Protein 4H14 (pdb70)

InterPro domains:
  IPR002552 Spike glycoprotein S2, coronavirus [PF01601] (791-892)
  IPR018548 Spike (S) protein S1 subunit, receptor-binding domain, betacoronavirus [PF09408] (335-427)
  IPR018548 Spike (S) protein S1 subunit, receptor-binding domain, betacoronavirus [PS51921] (321-609)
  IPR032500 Spike glycoprotein S1, N-terminal domain, betacoronavirus-like [PF16451] (35-319)
  IPR032500 Spike glycoprotein S1, N-terminal domain, betacoronavirus-like [PS51922] (7-290)
  IPR036326 Spike S1 subunit, receptor binding domain superfamily, betacoronavirus [SSF143587] (320-484)
  IPR043002 Spike glycoprotein, N-terminal domain superfamily [G3DSA:2.60.120.960] (7-294)
  IPR043607 Coronavirus spike glycoprotein S1, C-terminal [PF19209] (622-677)
  IPR044339 Spike (S) protein S1 subunit, N-terminal domain, murine hepatitis virus-like [cd21625] (8-290)
  IPR044372 Spike (S) protein S1 subunit, receptor-binding domain, HCoV-OC43-like [cd21485] (303-614)

Structure (mmCIF, N/CA/C/O backbone):
data_4H14
#
_entry.id   4H14
#
_cell.length_a   86.563
_cell.length_b   86.563
_cell.length_c   78.068
_cell.angle_alpha   90.00
_cell.angle_beta   90.00
_cell.angle_gamma   120.00
#
_symmetry.space_group_name_H-M   'P 31 2 1'
#
loop_
_entity.id
_entity.type
_entity.pdbx_description
1 polymer 'Spike glycoprotein'
2 branched 2-acetamido-2-deoxy-beta-D-glucopyranose-(1-4)-2-acetamido-2-deoxy-beta-D-glucopyranose
3 non-polymer 2-acetamido-2-deoxy-beta-D-glucopyranose
4 non-polymer 'SULFATE ION'
5 water water
#
loop_
_atom_site.group_PDB
_atom_site.id
_atom_site.type_symbol
_atom_site.label_atom_id
_atom_site.label_alt_id
_atom_site.label_comp_id
_atom_site.label_asym_id
_atom_site.label_entity_id
_atom_site.label_seq_id
_atom_site.pdbx_PDB_ins_code
_atom_site.Cartn_x
_atom_site.Cartn_y
_atom_site.Cartn_z
_atom_site.occupancy
_atom_site.B_iso_or_equiv
_atom_site.auth_seq_id
_atom_site.auth_comp_id
_atom_site.auth_asym_id
_atom_site.auth_atom_id
_atom_site.pdbx_PDB_model_num
ATOM 1 N N . VAL A 1 1 ? 30.368 -11.241 18.016 1.00 11.64 15 VAL A N 1
ATOM 2 C CA . VAL A 1 1 ? 30.260 -10.509 16.717 1.00 11.86 15 VAL A CA 1
ATOM 3 C C . VAL A 1 1 ? 31.225 -11.080 15.676 1.00 11.85 15 VAL A C 1
ATOM 4 O O . VAL A 1 1 ? 32.231 -11.706 16.022 1.00 11.89 15 VAL A O 1
ATOM 8 N N . ILE A 1 2 ? 30.906 -10.863 14.403 1.00 11.93 16 ILE A N 1
ATOM 9 C CA . ILE A 1 2 ? 31.760 -11.302 13.303 1.00 12.18 16 ILE A CA 1
ATOM 10 C C . ILE A 1 2 ? 32.611 -10.117 12.838 1.00 12.55 16 ILE A C 1
ATOM 11 O O . ILE A 1 2 ? 33.807 -10.058 13.133 1.00 12.67 16 ILE A O 1
ATOM 16 N N . GLY A 1 3 ? 31.988 -9.176 12.129 1.00 13.00 17 GLY A N 1
ATOM 17 C CA . GLY A 1 3 ? 32.614 -7.890 11.828 1.00 13.59 17 GLY A CA 1
ATOM 18 C C . GLY A 1 3 ? 32.428 -6.939 12.998 1.00 14.13 17 GLY A C 1
ATOM 19 O O . GLY A 1 3 ? 31.891 -7.329 14.038 1.00 14.14 17 GLY A O 1
ATOM 20 N N . ASP A 1 4 ? 32.866 -5.692 12.837 1.00 14.65 18 ASP A N 1
ATOM 21 C CA . ASP A 1 4 ? 32.759 -4.711 13.923 1.00 15.31 18 ASP A CA 1
ATOM 22 C C . ASP A 1 4 ? 31.874 -3.504 13.590 1.00 15.53 18 ASP A C 1
ATOM 23 O O . ASP A 1 4 ? 31.863 -2.514 14.328 1.00 15.75 18 ASP A O 1
ATOM 28 N N . LEU A 1 5 ? 31.137 -3.591 12.485 1.00 15.72 19 LEU A N 1
ATOM 29 C CA . LEU A 1 5 ? 30.161 -2.564 12.136 1.00 15.95 19 LEU A CA 1
ATOM 30 C C . LEU A 1 5 ? 28.752 -3.032 12.483 1.00 16.09 19 LEU A C 1
ATOM 31 O O . LEU A 1 5 ? 28.305 -4.083 12.018 1.00 15.94 19 LEU A O 1
ATOM 36 N N . LYS A 1 6 ? 28.064 -2.246 13.308 1.00 16.31 20 LYS A N 1
ATOM 37 C CA . LYS A 1 6 ? 26.678 -2.528 13.664 1.00 16.59 20 LYS A CA 1
ATOM 38 C C . LYS A 1 6 ? 25.759 -2.105 12.521 1.00 16.59 20 LYS A C 1
ATOM 39 O O . LYS A 1 6 ? 25.537 -0.911 12.292 1.00 16.63 20 LYS A O 1
ATOM 45 N N . CYS A 1 7 ? 25.244 -3.099 11.803 1.00 16.57 21 CYS A N 1
ATOM 46 C CA . CYS A 1 7 ? 24.384 -2.868 10.647 1.00 16.58 21 CYS A CA 1
ATOM 47 C C . CYS A 1 7 ? 22.903 -2.840 11.016 1.00 16.92 21 CYS A C 1
ATOM 48 O O . CYS A 1 7 ? 22.090 -2.263 10.291 1.00 16.93 21 CYS A O 1
ATOM 51 N N . THR A 1 8 ? 22.558 -3.467 12.140 1.00 17.26 22 THR A N 1
ATOM 52 C CA . THR A 1 8 ? 21.166 -3.546 12.590 1.00 17.67 22 THR A CA 1
ATOM 53 C C . THR A 1 8 ? 21.015 -3.443 14.112 1.00 17.88 22 THR A C 1
ATOM 54 O O . THR A 1 8 ? 21.886 -3.885 14.867 1.00 17.94 22 THR A O 1
ATOM 58 N N . THR A 1 9 ? 19.905 -2.847 14.542 1.00 18.08 23 THR A N 1
ATOM 59 C CA . THR A 1 9 ? 19.555 -2.751 15.961 1.00 18.30 23 THR A CA 1
ATOM 60 C C . THR A 1 9 ? 18.204 -3.419 16.232 1.00 18.23 23 THR A C 1
ATOM 61 O O . THR A 1 9 ? 17.750 -3.485 17.378 1.00 18.35 23 THR A O 1
ATOM 65 N N . VAL A 1 10 ? 17.576 -3.915 15.168 1.00 18.11 24 VAL A N 1
ATOM 66 C CA . VAL A 1 10 ? 16.232 -4.487 15.237 1.00 17.95 24 VAL A CA 1
ATOM 67 C C . VAL A 1 10 ? 16.270 -5.940 15.707 1.00 17.69 24 VAL A C 1
ATOM 68 O O . VAL A 1 10 ? 16.997 -6.762 15.146 1.00 17.66 24 VAL A O 1
ATOM 72 N N . SER A 1 11 ? 15.486 -6.230 16.747 1.00 17.35 25 SER A N 1
ATOM 73 C CA . SER A 1 11 ? 15.261 -7.591 17.261 1.00 17.07 25 SER A CA 1
ATOM 74 C C . SER A 1 11 ? 16.534 -8.409 17.516 1.00 16.80 25 SER A C 1
ATOM 75 O O . SER A 1 11 ? 16.669 -9.540 17.039 1.00 16.68 25 SER A O 1
ATOM 78 N N . ILE A 1 12 ? 17.454 -7.825 18.278 1.00 16.46 26 ILE A N 1
ATOM 79 C CA . ILE A 1 12 ? 18.680 -8.503 18.691 1.00 16.22 26 ILE A CA 1
ATOM 80 C C . ILE A 1 12 ? 18.643 -8.742 20.202 1.00 16.13 26 ILE A C 1
ATOM 81 O O . ILE A 1 12 ? 18.435 -7.806 20.978 1.00 16.26 26 ILE A O 1
ATOM 86 N N . ASN A 1 13 ? 18.828 -9.996 20.610 1.00 15.96 27 ASN A N 1
ATOM 87 C CA . ASN A 1 13 ? 18.860 -10.352 22.031 1.00 15.78 27 ASN A CA 1
ATOM 88 C C . ASN A 1 13 ? 20.133 -11.109 22.434 1.00 15.83 27 ASN A C 1
ATOM 89 O O . ASN A 1 13 ? 21.079 -11.205 21.649 1.00 15.67 27 ASN A O 1
ATOM 94 N N . ASP A 1 14 ? 20.151 -11.635 23.658 1.00 15.83 28 ASP A N 1
ATOM 95 C CA . ASP A 1 14 ? 21.299 -12.386 24.169 1.00 16.01 28 ASP A CA 1
ATOM 96 C C . ASP A 1 14 ? 20.873 -13.779 24.647 1.00 15.88 28 ASP A C 1
ATOM 97 O O . ASP A 1 14 ? 21.342 -14.275 25.676 1.00 15.80 28 ASP A O 1
ATOM 102 N N . VAL A 1 15 ? 19.988 -14.406 23.876 1.00 15.82 29 VAL A N 1
ATOM 103 C CA . VAL A 1 15 ? 19.395 -15.693 24.238 1.00 15.80 29 VAL A CA 1
ATOM 104 C C . VAL A 1 15 ? 20.282 -16.870 23.815 1.00 15.90 29 VAL A C 1
ATOM 105 O O . VAL A 1 15 ? 20.749 -16.928 22.677 1.00 15.76 29 VAL A O 1
ATOM 109 N N . ASP A 1 16 ? 20.510 -17.797 24.744 1.00 16.08 30 ASP A N 1
ATOM 110 C CA . ASP A 1 16 ? 21.269 -19.017 24.474 1.00 16.40 30 ASP A CA 1
ATOM 111 C C . ASP A 1 16 ? 20.321 -20.126 24.021 1.00 16.40 30 ASP A C 1
ATOM 112 O O . ASP A 1 16 ? 19.437 -20.539 24.772 1.00 16.44 30 ASP A O 1
ATOM 117 N N . THR A 1 17 ? 20.514 -20.603 22.793 1.00 16.40 31 THR A N 1
ATOM 118 C CA . THR A 1 17 ? 19.629 -21.612 22.201 1.00 16.45 31 THR A CA 1
ATOM 119 C C . THR A 1 17 ? 20.297 -22.984 22.064 1.00 16.49 31 THR A C 1
ATOM 120 O O . THR A 1 17 ? 19.690 -23.933 21.556 1.00 16.59 31 THR A O 1
ATOM 124 N N . GLY A 1 18 ? 21.543 -23.080 22.523 1.00 16.50 32 GLY A N 1
ATOM 125 C CA . GLY A 1 18 ? 22.304 -24.324 22.460 1.00 16.50 32 GLY A CA 1
ATOM 126 C C . GLY A 1 18 ? 23.476 -24.263 21.499 1.00 16.48 32 GLY A C 1
ATOM 127 O O . GLY A 1 18 ? 23.536 -23.386 20.634 1.00 16.64 32 GLY A O 1
ATOM 128 N N . ALA A 1 19 ? 24.405 -25.202 21.663 1.00 16.44 33 ALA A N 1
ATOM 129 C CA . ALA A 1 19 ? 25.593 -25.310 20.817 1.00 16.35 33 ALA A CA 1
ATOM 130 C C . ALA A 1 19 ? 25.299 -26.146 19.564 1.00 16.23 33 ALA A C 1
ATOM 131 O O . ALA A 1 19 ? 24.304 -26.876 19.535 1.00 16.22 33 ALA A O 1
ATOM 133 N N . PRO A 1 20 ? 26.154 -26.035 18.521 1.00 16.13 34 PRO A N 1
ATOM 134 C CA . PRO A 1 20 ? 25.992 -26.853 17.316 1.00 16.17 34 PRO A CA 1
ATOM 135 C C . PRO A 1 20 ? 25.923 -28.345 17.632 1.00 16.18 34 PRO A C 1
ATOM 136 O O . PRO A 1 20 ? 26.753 -28.858 18.387 1.00 16.27 34 PRO A O 1
ATOM 140 N N . SER A 1 21 ? 24.929 -29.023 17.062 1.00 16.17 35 SER A N 1
ATOM 141 C CA . SER A 1 21 ? 24.743 -30.454 17.280 1.00 16.24 35 SER A CA 1
ATOM 142 C C . SER A 1 21 ? 25.797 -31.279 16.544 1.00 16.15 35 SER A C 1
ATOM 143 O O . SER A 1 21 ? 26.320 -30.861 15.508 1.00 16.02 35 SER A O 1
ATOM 146 N N . ILE A 1 22 ? 26.104 -32.445 17.101 1.00 16.13 36 ILE A N 1
ATOM 147 C CA . ILE A 1 22 ? 27.067 -33.367 16.514 1.00 16.17 36 ILE A CA 1
ATOM 148 C C . ILE A 1 22 ? 26.310 -34.473 15.788 1.00 16.22 36 ILE A C 1
ATOM 149 O O . ILE A 1 22 ? 25.348 -35.026 16.325 1.00 16.21 36 ILE A O 1
ATOM 154 N N . SER A 1 23 ? 26.738 -34.786 14.566 1.00 16.25 37 SER A N 1
ATOM 155 C CA . SER A 1 23 ? 26.130 -35.871 13.801 1.00 16.40 37 SER A CA 1
ATOM 156 C C . SER A 1 23 ? 26.376 -37.213 14.477 1.00 16.44 37 SER A C 1
ATOM 157 O O . SER A 1 23 ? 27.456 -37.459 15.020 1.00 16.45 37 SER A O 1
ATOM 160 N N . THR A 1 24 ? 25.362 -38.071 14.446 1.00 16.49 38 THR A N 1
ATOM 161 C CA . THR A 1 24 ? 25.477 -39.424 14.983 1.00 16.58 38 THR A CA 1
ATOM 162 C C . THR A 1 24 ? 26.318 -40.326 14.071 1.00 16.32 38 THR A C 1
ATOM 163 O O . THR A 1 24 ? 26.776 -41.393 14.491 1.00 16.33 38 THR A O 1
ATOM 167 N N . ASP A 1 25 ? 26.519 -39.883 12.830 1.00 16.08 39 ASP A N 1
ATOM 168 C CA . ASP A 1 25 ? 27.409 -40.558 11.887 1.00 15.80 39 ASP A CA 1
ATOM 169 C C . ASP A 1 25 ? 28.768 -39.872 11.813 1.00 15.35 39 ASP A C 1
ATOM 170 O O . ASP A 1 25 ? 28.857 -38.642 11.747 1.00 15.39 39 ASP A O 1
ATOM 175 N N . THR A 1 26 ? 29.821 -40.683 11.822 1.00 14.60 40 THR A N 1
ATOM 176 C CA . THR A 1 26 ? 31.194 -40.192 11.746 1.00 13.97 40 THR A CA 1
ATOM 177 C C . THR A 1 26 ? 31.636 -40.010 10.296 1.00 13.48 40 THR A C 1
ATOM 178 O O . THR A 1 26 ? 30.909 -40.375 9.369 1.00 13.52 40 THR A O 1
ATOM 182 N N . VAL A 1 27 ? 32.827 -39.443 10.110 1.00 12.83 41 VAL A N 1
ATOM 183 C CA . VAL A 1 27 ? 33.415 -39.280 8.780 1.00 12.33 41 VAL A CA 1
ATOM 184 C C . VAL A 1 27 ? 33.721 -40.654 8.181 1.00 12.04 41 VAL A C 1
ATOM 185 O O . VAL A 1 27 ? 34.452 -41.454 8.772 1.00 12.06 41 VAL A O 1
ATOM 189 N N . ASP A 1 28 ? 33.132 -40.913 7.016 1.00 11.59 42 ASP A N 1
ATOM 190 C CA . ASP A 1 28 ? 33.293 -42.170 6.297 1.00 11.39 42 ASP A CA 1
ATOM 191 C C . ASP A 1 28 ? 33.741 -41.838 4.879 1.00 11.03 42 ASP A C 1
ATOM 192 O O . ASP A 1 28 ? 32.979 -41.262 4.098 1.00 11.26 42 ASP A O 1
ATOM 197 N N . VAL A 1 29 ? 34.979 -42.204 4.555 1.00 10.64 43 VAL A N 1
ATOM 198 C CA . VAL A 1 29 ? 35.592 -41.820 3.280 1.00 10.24 43 VAL A CA 1
ATOM 199 C C . VAL A 1 29 ? 35.647 -42.956 2.255 1.00 10.06 43 VAL A C 1
ATOM 200 O O . VAL A 1 29 ? 36.156 -42.770 1.147 1.00 9.92 43 VAL A O 1
ATOM 204 N N . THR A 1 30 ? 35.100 -44.114 2.621 1.00 9.87 44 THR A N 1
ATOM 205 C CA . THR A 1 30 ? 35.248 -45.343 1.831 1.00 9.77 44 THR A CA 1
ATOM 206 C C . THR A 1 30 ? 34.883 -45.193 0.347 1.00 9.60 44 THR A C 1
ATOM 207 O O . THR A 1 30 ? 35.615 -45.675 -0.518 1.00 9.68 44 THR A O 1
ATOM 211 N N . ASN A 1 31 ? 33.771 -44.520 0.056 1.00 9.42 45 ASN A N 1
ATOM 212 C CA . ASN A 1 31 ? 33.317 -44.356 -1.330 1.00 9.31 45 ASN A CA 1
ATOM 213 C C . ASN A 1 31 ? 33.912 -43.151 -2.066 1.00 9.35 45 ASN A C 1
ATOM 214 O O . ASN A 1 31 ? 33.522 -42.855 -3.197 1.00 9.64 45 ASN A O 1
ATOM 219 N N . GLY A 1 32 ? 34.849 -42.461 -1.419 1.00 9.43 46 GLY A N 1
ATOM 220 C CA . GLY A 1 32 ? 35.475 -41.278 -2.004 1.00 9.54 46 GLY A CA 1
ATOM 221 C C . GLY A 1 32 ? 35.040 -39.976 -1.357 1.00 9.66 46 GLY A C 1
ATOM 222 O O . GLY A 1 32 ? 35.648 -38.932 -1.594 1.00 9.45 46 GLY A O 1
ATOM 223 N N . LEU A 1 33 ? 33.982 -40.036 -0.547 1.00 9.76 47 LEU A N 1
ATOM 224 C CA . LEU A 1 33 ? 33.501 -38.875 0.204 1.00 9.90 47 LEU A CA 1
ATOM 225 C C . LEU A 1 33 ? 34.626 -38.290 1.052 1.00 9.90 47 LEU A C 1
ATOM 226 O O . LEU A 1 33 ? 35.320 -39.020 1.758 1.00 9.91 47 LEU A O 1
ATOM 231 N N . GLY A 1 34 ? 34.807 -36.975 0.964 1.00 9.95 48 GLY A N 1
ATOM 232 C CA . GLY A 1 34 ? 35.871 -36.292 1.694 1.00 9.79 48 GLY A CA 1
ATOM 233 C C . GLY A 1 34 ? 37.150 -36.111 0.898 1.00 9.79 48 GLY A C 1
ATOM 234 O O . GLY A 1 34 ? 38.111 -35.517 1.387 1.00 9.66 48 GLY A O 1
ATOM 235 N N . THR A 1 35 ? 37.167 -36.624 -0.330 1.00 9.95 49 THR A N 1
ATOM 236 C CA . THR A 1 35 ? 38.329 -36.470 -1.206 1.00 10.20 49 THR A CA 1
ATOM 237 C C . THR A 1 35 ? 38.007 -35.583 -2.407 1.00 10.52 49 THR A C 1
ATOM 238 O O . THR A 1 35 ? 36.840 -35.281 -2.680 1.00 10.37 49 THR A O 1
ATOM 242 N N . TYR A 1 36 ? 39.054 -35.165 -3.111 1.00 10.98 50 TYR A N 1
ATOM 243 C CA . TYR A 1 36 ? 38.918 -34.320 -4.290 1.00 11.66 50 TYR A CA 1
ATOM 244 C C . TYR A 1 36 ? 39.831 -34.795 -5.413 1.00 12.20 50 TYR A C 1
ATOM 245 O O . TYR A 1 36 ? 40.831 -35.475 -5.166 1.00 12.24 50 TYR A O 1
ATOM 254 N N . TYR A 1 37 ? 39.477 -34.438 -6.645 1.00 12.91 51 TYR A N 1
ATOM 255 C CA . TYR A 1 37 ? 40.310 -34.757 -7.798 1.00 13.74 51 TYR A CA 1
ATOM 256 C C . TYR A 1 37 ? 41.582 -33.926 -7.790 1.00 14.40 51 TYR A C 1
ATOM 257 O O . TYR A 1 37 ? 41.572 -32.754 -7.400 1.00 14.38 51 TYR A O 1
ATOM 266 N N . VAL A 1 38 ? 42.679 -34.557 -8.197 1.00 15.22 52 VAL A N 1
ATOM 267 C CA . VAL A 1 38 ? 43.988 -33.917 -8.209 1.00 16.14 52 VAL A CA 1
ATOM 268 C C . VAL A 1 38 ? 44.056 -32.926 -9.366 1.00 16.72 52 VAL A C 1
ATOM 269 O O . VAL A 1 38 ? 43.683 -33.245 -10.498 1.00 16.85 52 VAL A O 1
ATOM 273 N N . LEU A 1 39 ? 44.521 -31.719 -9.057 1.00 17.47 53 LEU A N 1
ATOM 274 C CA . LEU A 1 39 ? 44.620 -30.633 -10.022 1.00 18.20 53 LEU A CA 1
ATOM 275 C C . LEU A 1 39 ? 45.575 -30.972 -11.166 1.00 18.53 53 LEU A C 1
ATOM 276 O O . LEU A 1 39 ? 46.723 -31.359 -10.931 1.00 18.68 53 LEU A O 1
ATOM 281 N N . ASP A 1 40 ? 45.078 -30.835 -12.397 1.00 19.03 54 ASP A N 1
ATOM 282 C CA . ASP A 1 40 ? 45.836 -31.117 -13.629 1.00 19.49 54 ASP A CA 1
ATOM 283 C C . ASP A 1 40 ? 46.434 -32.525 -13.694 1.00 19.79 54 ASP A C 1
ATOM 284 O O . ASP A 1 40 ? 47.487 -32.735 -14.303 1.00 19.87 54 ASP A O 1
ATOM 289 N N . ARG A 1 41 ? 45.753 -33.487 -13.078 1.00 20.12 55 ARG A N 1
ATOM 290 C CA . ARG A 1 41 ? 46.243 -34.856 -13.040 1.00 20.52 55 ARG A CA 1
ATOM 291 C C . ARG A 1 41 ? 45.095 -35.835 -13.255 1.00 20.55 55 ARG A C 1
ATOM 292 O O . ARG A 1 41 ? 44.122 -35.843 -12.497 1.00 20.59 55 ARG A O 1
ATOM 300 N N . VAL A 1 42 ? 45.213 -36.647 -14.301 1.00 20.54 56 VAL A N 1
ATOM 301 C CA . VAL A 1 42 ? 44.218 -37.670 -14.603 1.00 20.60 56 VAL A CA 1
ATOM 302 C C . VAL A 1 42 ? 44.809 -39.053 -14.338 1.00 20.45 56 VAL A C 1
ATOM 303 O O . VAL A 1 42 ? 45.733 -39.490 -15.028 1.00 20.58 56 VAL A O 1
ATOM 307 N N . TYR A 1 43 ? 44.278 -39.722 -13.319 1.00 20.22 57 TYR A N 1
ATOM 308 C CA . TYR A 1 43 ? 44.685 -41.082 -12.983 1.00 20.04 57 TYR A CA 1
ATOM 309 C C . TYR A 1 43 ? 43.613 -42.060 -13.443 1.00 19.95 57 TYR A C 1
ATOM 310 O O . TYR A 1 43 ? 42.441 -41.910 -13.099 1.00 19.81 57 TYR A O 1
ATOM 319 N N . LEU A 1 44 ? 44.022 -43.055 -14.225 1.00 19.88 58 LEU A N 1
ATOM 320 C CA . LEU A 1 44 ? 43.089 -44.014 -14.812 1.00 19.82 58 LEU A CA 1
ATOM 321 C C . LEU A 1 44 ? 43.380 -45.439 -14.359 1.00 19.78 58 LEU A C 1
ATOM 322 O O . LEU A 1 44 ? 44.532 -45.882 -14.392 1.00 19.72 58 LEU A O 1
ATOM 327 N N . ASN A 1 45 ? 42.328 -46.144 -13.938 1.00 19.71 59 ASN A N 1
ATOM 328 C CA . ASN A 1 45 ? 42.398 -47.572 -13.604 1.00 19.78 59 ASN A CA 1
ATOM 329 C C . ASN A 1 45 ? 43.597 -47.913 -12.709 1.00 19.66 59 ASN A C 1
ATOM 330 O O . ASN A 1 45 ? 44.394 -48.805 -13.017 1.00 19.67 59 ASN A O 1
ATOM 335 N N . THR A 1 46 ? 43.718 -47.186 -11.601 1.00 19.55 60 THR A N 1
ATOM 336 C CA . THR A 1 46 ? 44.883 -47.303 -10.724 1.00 19.47 60 THR A CA 1
ATOM 337 C C . THR A 1 46 ? 44.582 -46.917 -9.273 1.00 19.41 60 THR A C 1
ATOM 338 O O . THR A 1 46 ? 43.543 -46.322 -8.976 1.00 19.36 60 THR A O 1
ATOM 342 N N . THR A 1 47 ? 45.503 -47.277 -8.381 1.00 19.34 61 THR A N 1
ATOM 343 C CA . THR A 1 47 ? 45.457 -46.866 -6.979 1.00 19.40 61 THR A CA 1
ATOM 344 C C . THR A 1 47 ? 46.646 -45.957 -6.679 1.00 19.39 61 THR A C 1
ATOM 345 O O . THR A 1 47 ? 47.744 -46.172 -7.197 1.00 19.41 61 THR A O 1
ATOM 349 N N . LEU A 1 48 ? 46.422 -44.947 -5.841 1.00 19.31 62 LEU A N 1
ATOM 350 C CA . LEU A 1 48 ? 47.421 -43.909 -5.598 1.00 19.31 62 LEU A CA 1
ATOM 351 C C . LEU A 1 48 ? 47.536 -43.525 -4.123 1.00 19.19 62 LEU A C 1
ATOM 352 O O . LEU A 1 48 ? 46.536 -43.203 -3.478 1.00 19.03 62 LEU A O 1
ATOM 357 N N . LEU A 1 49 ? 48.761 -43.565 -3.603 1.00 19.03 63 LEU A N 1
ATOM 358 C CA . LEU A 1 49 ? 49.063 -43.006 -2.289 1.00 18.96 63 LEU A CA 1
ATOM 359 C C . LEU A 1 49 ? 49.575 -41.582 -2.468 1.00 18.92 63 LEU A C 1
ATOM 360 O O . LEU A 1 49 ? 50.575 -41.357 -3.153 1.00 19.12 63 LEU A O 1
ATOM 365 N N . LEU A 1 50 ? 48.878 -40.626 -1.861 1.00 18.86 64 LEU A N 1
ATOM 366 C CA . LEU A 1 50 ? 49.252 -39.216 -1.973 1.00 18.78 64 LEU A CA 1
ATOM 367 C C . LEU A 1 50 ? 48.861 -38.413 -0.734 1.00 18.62 64 LEU A C 1
ATOM 368 O O . LEU A 1 50 ? 48.021 -38.846 0.061 1.00 18.69 64 LEU A O 1
ATOM 373 N N . ASN A 1 51 ? 49.482 -37.247 -0.583 1.00 18.38 65 ASN A N 1
ATOM 374 C CA . ASN A 1 51 ? 49.193 -36.351 0.529 1.00 18.08 65 ASN A CA 1
ATOM 375 C C . ASN A 1 51 ? 48.330 -35.173 0.098 1.00 17.59 65 ASN A C 1
ATOM 376 O O . ASN A 1 51 ? 48.564 -34.566 -0.951 1.00 17.78 65 ASN A O 1
ATOM 381 N N . GLY A 1 52 ? 47.326 -34.863 0.912 1.00 16.87 66 GLY A N 1
ATOM 382 C CA . GLY A 1 52 ? 46.435 -33.736 0.660 1.00 15.96 66 GLY A CA 1
ATOM 383 C C . GLY A 1 52 ? 45.739 -33.287 1.92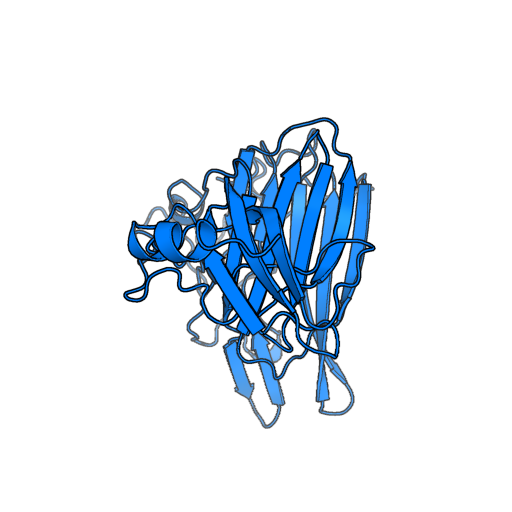8 1.00 15.29 66 GLY A C 1
ATOM 384 O O . GLY A 1 52 ? 46.009 -33.803 3.016 1.00 15.31 66 GLY A O 1
ATOM 385 N N . TYR A 1 53 ? 44.839 -32.319 1.785 1.00 14.60 67 TYR A N 1
ATOM 386 C CA . TYR A 1 53 ? 44.085 -31.808 2.920 1.00 13.96 67 TYR A CA 1
ATOM 387 C C . TYR A 1 53 ? 42.736 -32.506 3.001 1.00 13.25 67 TYR A C 1
ATOM 388 O O . TYR A 1 53 ? 41.803 -32.198 2.252 1.00 13.25 67 TYR A O 1
ATOM 397 N N . TYR A 1 54 ? 42.662 -33.463 3.921 1.00 12.36 68 TYR A N 1
ATOM 398 C CA . TYR A 1 54 ? 41.536 -34.377 4.023 1.00 11.55 68 TYR A CA 1
ATOM 399 C C . TYR A 1 54 ? 40.943 -34.385 5.425 1.00 10.93 68 TYR A C 1
ATOM 400 O O . TYR A 1 54 ? 41.633 -34.051 6.391 1.00 10.71 68 TYR A O 1
ATOM 409 N N . PRO A 1 55 ? 39.661 -34.782 5.544 1.00 10.34 69 PRO A N 1
ATOM 410 C CA . PRO A 1 55 ? 39.090 -35.031 6.862 1.00 10.05 69 PRO A CA 1
ATOM 411 C C . PRO A 1 55 ? 39.684 -36.307 7.456 1.00 9.91 69 PRO A C 1
ATOM 412 O O . PRO A 1 55 ? 40.434 -37.016 6.779 1.00 9.78 69 PRO A O 1
ATOM 416 N N . THR A 1 56 ? 39.363 -36.588 8.713 1.00 9.78 70 THR A N 1
ATOM 417 C CA . THR A 1 56 ? 39.822 -37.812 9.352 1.00 9.78 70 THR A CA 1
ATOM 418 C C . THR A 1 56 ? 38.669 -38.798 9.506 1.00 9.78 70 THR A C 1
ATOM 419 O O . THR A 1 56 ? 37.665 -38.493 10.151 1.00 9.88 70 THR A O 1
ATOM 423 N N . SER A 1 57 ? 38.816 -39.973 8.895 1.00 9.91 71 SER A N 1
ATOM 424 C CA . SER A 1 57 ? 37.833 -41.044 9.035 1.00 10.02 71 SER A CA 1
ATOM 425 C C . SER A 1 57 ? 37.657 -41.414 10.507 1.00 10.16 71 SER A C 1
ATOM 426 O O . SER A 1 57 ? 38.638 -41.623 11.225 1.00 10.16 71 SER A O 1
ATOM 429 N N . GLY A 1 58 ? 36.403 -41.470 10.947 1.00 10.19 72 GLY A N 1
ATOM 430 C CA . GLY A 1 58 ? 36.078 -41.781 12.337 1.00 10.62 72 GLY A CA 1
ATOM 431 C C . GLY A 1 58 ? 35.784 -40.563 13.194 1.00 10.83 72 GLY A C 1
ATOM 432 O O . GLY A 1 58 ? 35.276 -40.697 14.310 1.00 11.02 72 GLY A O 1
ATOM 433 N N . SER A 1 59 ? 36.102 -39.377 12.676 1.00 10.92 73 SER A N 1
ATOM 434 C CA . SER A 1 59 ? 35.868 -38.125 13.401 1.00 11.11 73 SER A CA 1
ATOM 435 C C . SER A 1 59 ? 34.437 -37.612 13.222 1.00 11.01 73 SER A C 1
ATOM 436 O O . SER A 1 59 ? 33.646 -38.211 12.494 1.00 10.85 73 SER A O 1
ATOM 439 N N . THR A 1 60 ? 34.116 -36.503 13.884 1.00 10.89 74 THR A N 1
ATOM 440 C CA . THR A 1 60 ? 32.743 -35.994 13.934 1.00 10.91 74 THR A CA 1
ATOM 441 C C . THR A 1 60 ? 32.493 -34.774 13.042 1.00 10.68 74 THR A C 1
ATOM 442 O O . THR A 1 60 ? 33.422 -34.032 12.712 1.00 10.52 74 THR A O 1
ATOM 446 N N . TYR A 1 61 ? 31.227 -34.594 12.658 1.00 10.59 75 TYR A N 1
ATOM 447 C CA . TYR A 1 61 ? 30.745 -33.380 11.998 1.00 10.60 75 TYR A CA 1
ATOM 448 C C . TYR A 1 61 ? 29.968 -32.536 13.005 1.00 10.59 75 TYR A C 1
ATOM 449 O O . TYR A 1 61 ? 29.315 -33.079 13.901 1.00 10.65 75 TYR A O 1
ATOM 458 N N . ARG A 1 62 ? 30.022 -31.216 12.841 1.00 10.40 76 ARG A N 1
ATOM 459 C CA . ARG A 1 62 ? 29.160 -30.298 13.588 1.00 10.39 76 ARG A CA 1
ATOM 460 C C . ARG A 1 62 ? 28.201 -29.614 12.619 1.00 10.05 76 ARG A C 1
ATOM 461 O O . ARG A 1 62 ? 28.619 -29.164 11.550 1.00 9.96 76 ARG A O 1
ATOM 469 N N . ASN A 1 63 ? 26.921 -29.539 12.982 1.00 9.65 77 ASN A N 1
ATOM 470 C CA . ASN A 1 63 ? 25.956 -28.770 12.194 1.00 9.45 77 ASN A CA 1
ATOM 471 C C . ASN A 1 63 ? 26.036 -27.291 12.547 1.00 9.30 77 ASN A C 1
ATOM 472 O O . ASN A 1 63 ? 25.555 -26.865 13.601 1.00 9.34 77 ASN A O 1
ATOM 477 N N . MET A 1 64 ? 26.643 -26.519 11.650 1.00 9.27 78 MET A N 1
ATOM 478 C CA . MET A 1 64 ? 26.909 -25.101 11.886 1.00 9.20 78 MET A CA 1
ATOM 479 C C . MET A 1 64 ? 25.805 -24.184 11.362 1.00 9.20 78 MET A C 1
ATOM 480 O O . MET A 1 64 ? 25.871 -22.964 11.537 1.00 9.12 78 MET A O 1
ATOM 485 N N . ALA A 1 65 ? 24.794 -24.775 10.727 1.00 9.22 79 ALA A N 1
ATOM 486 C CA . ALA A 1 65 ? 23.680 -24.013 10.163 1.00 9.36 79 ALA A CA 1
ATOM 487 C C . ALA A 1 65 ? 22.821 -23.375 11.251 1.00 9.43 79 ALA A C 1
ATOM 488 O O . ALA A 1 65 ? 22.609 -23.960 12.316 1.00 9.56 79 ALA A O 1
ATOM 490 N N . LEU A 1 66 ? 22.344 -22.166 10.969 1.00 9.56 80 LEU A N 1
ATOM 491 C CA . LEU A 1 66 ? 21.482 -21.424 11.883 1.00 9.68 80 LEU A CA 1
ATOM 492 C C . LEU A 1 66 ? 20.308 -20.830 11.120 1.00 9.80 80 LEU A C 1
ATOM 493 O O . LEU A 1 66 ? 20.492 -20.192 10.083 1.00 9.73 80 LEU A O 1
ATOM 498 N N . LYS A 1 67 ? 19.102 -21.049 11.634 1.00 9.84 81 LYS A N 1
ATOM 499 C CA . LYS A 1 67 ? 17.896 -20.550 10.986 1.00 10.05 81 LYS A CA 1
ATOM 500 C C . LYS A 1 67 ? 17.000 -19.834 11.986 1.00 10.14 81 LYS A C 1
ATOM 501 O O . LYS A 1 67 ? 16.703 -20.359 13.062 1.00 10.18 81 LYS A O 1
ATOM 507 N N . GLY A 1 68 ? 16.579 -18.627 11.619 1.00 10.16 82 GLY A N 1
ATOM 508 C CA . GLY A 1 68 ? 15.649 -17.848 12.426 1.00 10.45 82 GLY A CA 1
ATOM 509 C C . GLY A 1 68 ? 14.556 -17.223 11.583 1.00 10.61 82 GLY A C 1
ATOM 510 O O . GLY A 1 68 ? 14.422 -17.526 10.394 1.00 10.57 82 GLY A O 1
ATOM 511 N N . THR A 1 69 ? 13.768 -16.355 12.209 1.00 10.80 83 THR A N 1
ATOM 512 C CA . THR A 1 69 ? 12.688 -15.647 11.528 1.00 11.03 83 THR A CA 1
ATOM 513 C C . THR A 1 69 ? 12.872 -14.140 11.694 1.00 11.32 83 THR A C 1
ATOM 514 O O . THR A 1 69 ? 13.042 -13.421 10.709 1.00 11.45 83 THR A O 1
ATOM 518 N N . LEU A 1 70 ? 12.844 -13.674 12.941 1.00 11.68 84 LEU A N 1
ATOM 519 C CA . LEU A 1 70 ? 13.086 -12.266 13.241 1.00 11.98 84 LEU A CA 1
ATOM 520 C C . LEU A 1 70 ? 14.119 -12.105 14.354 1.00 12.02 84 LEU A C 1
ATOM 521 O O . LEU A 1 70 ? 15.159 -11.480 14.146 1.00 12.04 84 LEU A O 1
ATOM 526 N N . LEU A 1 71 ? 13.835 -12.673 15.525 1.00 12.05 85 LEU A N 1
ATOM 527 C CA . LEU A 1 71 ? 14.750 -12.587 16.661 1.00 12.16 85 LEU A CA 1
ATOM 528 C C . LEU A 1 71 ? 16.074 -13.294 16.390 1.00 12.06 85 LEU A C 1
ATOM 529 O O . LEU A 1 71 ? 16.100 -14.456 15.978 1.00 12.05 85 LEU A O 1
ATOM 534 N N . LEU A 1 72 ? 17.166 -12.568 16.611 1.00 12.11 86 LEU A N 1
ATOM 535 C CA . LEU A 1 72 ? 18.512 -13.117 16.484 1.00 12.09 86 LEU A CA 1
ATOM 536 C C . LEU A 1 72 ? 19.328 -12.829 17.736 1.00 12.15 86 LEU A C 1
ATOM 537 O O . LEU A 1 72 ? 19.284 -11.720 18.275 1.00 12.17 86 LEU A O 1
ATOM 542 N N . SER A 1 73 ? 20.074 -13.831 18.189 1.00 12.06 87 SER A N 1
ATOM 543 C CA . SER A 1 73 ? 20.888 -13.706 19.394 1.00 12.14 87 SER A CA 1
ATOM 544 C C . SER A 1 73 ? 22.330 -13.326 19.089 1.00 12.11 87 SER A C 1
ATOM 545 O O . SER A 1 73 ? 22.931 -13.846 18.148 1.00 12.00 87 SER A O 1
ATOM 548 N N . ARG A 1 74 ? 22.877 -12.429 19.910 1.00 12.12 88 ARG A N 1
ATOM 549 C CA . ARG A 1 74 ? 24.293 -12.051 19.855 1.00 12.20 88 ARG A CA 1
ATOM 550 C C . ARG A 1 74 ? 25.215 -13.262 19.992 1.00 11.96 88 ARG A C 1
ATOM 551 O O . ARG A 1 74 ? 26.302 -13.295 19.412 1.00 11.92 88 ARG A O 1
ATOM 559 N N . LEU A 1 75 ? 24.765 -14.254 20.760 1.00 11.81 89 LEU A N 1
ATOM 560 C CA . LEU A 1 75 ? 25.544 -15.463 21.033 1.00 11.70 89 LEU A CA 1
ATOM 561 C C . LEU A 1 75 ? 25.736 -16.336 19.792 1.00 11.60 89 LEU A C 1
ATOM 562 O O . LEU A 1 75 ? 26.680 -17.125 19.721 1.00 11.71 89 LEU A O 1
ATOM 567 N N . TRP A 1 76 ? 24.842 -16.179 18.818 1.00 11.39 90 TRP A N 1
ATOM 568 C CA . TRP A 1 76 ? 24.945 -16.873 17.536 1.00 11.35 90 TRP A CA 1
ATOM 569 C C . TRP A 1 76 ? 26.140 -16.400 16.706 1.00 11.22 90 TRP A C 1
ATOM 570 O O . TRP A 1 76 ? 26.537 -17.069 15.753 1.00 11.03 90 TRP A O 1
ATOM 581 N N . PHE A 1 77 ? 26.706 -15.253 17.081 1.00 11.14 91 PHE A N 1
ATOM 582 C CA . PHE A 1 77 ? 27.800 -14.630 16.332 1.00 11.21 91 PHE A CA 1
ATOM 583 C C . PHE A 1 77 ? 29.098 -14.629 17.141 1.00 11.44 91 PHE A C 1
ATOM 584 O O . PHE A 1 77 ? 30.002 -13.819 16.911 1.00 11.34 91 PHE A O 1
ATOM 592 N N . LYS A 1 78 ? 29.169 -15.559 18.088 1.00 11.84 92 LYS A N 1
ATOM 593 C CA . LYS A 1 78 ? 30.348 -15.777 18.915 1.00 12.27 92 LYS A CA 1
ATOM 594 C C . LYS A 1 78 ? 30.722 -17.257 18.835 1.00 12.42 92 LYS A C 1
ATOM 595 O O . LYS A 1 78 ? 29.939 -18.059 18.317 1.00 12.45 92 LYS A O 1
ATOM 601 N N . PRO A 1 79 ? 31.919 -17.632 19.339 1.00 12.57 93 PRO A N 1
ATOM 602 C CA . PRO A 1 79 ? 32.202 -19.056 19.528 1.00 12.73 93 PRO A CA 1
ATOM 603 C C . PRO A 1 79 ? 31.107 -19.703 20.383 1.00 12.92 93 PRO A C 1
ATOM 604 O O . PRO A 1 79 ? 30.590 -19.052 21.296 1.00 13.06 93 PRO A O 1
ATOM 608 N N . PRO A 1 80 ? 30.756 -20.976 20.106 1.00 13.06 94 PRO A N 1
ATOM 609 C CA . PRO A 1 80 ? 31.379 -21.932 19.186 1.00 13.04 94 PRO A CA 1
ATOM 610 C C . PRO A 1 80 ? 30.904 -21.862 17.732 1.00 12.97 94 PRO A C 1
ATOM 611 O O . PRO A 1 80 ? 31.295 -22.709 16.924 1.00 12.97 94 PRO A O 1
ATOM 615 N N . PHE A 1 81 ? 30.069 -20.878 17.405 1.00 12.85 95 PHE A N 1
ATOM 616 C CA . PHE A 1 81 ? 29.590 -20.711 16.032 1.00 12.79 95 PHE A CA 1
ATOM 617 C C . PHE A 1 81 ? 30.680 -20.093 15.163 1.00 12.73 95 PHE A C 1
ATOM 618 O O . PHE A 1 81 ? 31.037 -20.648 14.122 1.00 12.60 95 PHE A O 1
ATOM 626 N N . LEU A 1 82 ? 31.208 -18.950 15.600 1.00 12.74 96 LEU A N 1
ATOM 627 C CA . LEU A 1 82 ? 32.439 -18.414 15.036 1.00 12.78 96 LEU A CA 1
ATOM 628 C C . LEU A 1 82 ? 33.554 -19.378 15.428 1.00 12.85 96 LEU A C 1
ATOM 629 O O . LEU A 1 82 ? 33.861 -19.541 16.612 1.00 12.77 96 LEU A O 1
ATOM 634 N N . SER A 1 83 ? 34.135 -20.029 14.427 1.00 12.89 97 SER A N 1
ATOM 635 C CA . SER A 1 83 ? 35.038 -21.149 14.664 1.00 13.03 97 SER A CA 1
ATOM 636 C C . SER A 1 83 ? 36.406 -20.952 14.023 1.00 13.04 97 SER A C 1
ATOM 637 O O . SER A 1 83 ? 36.579 -20.102 13.149 1.00 13.15 97 SER A O 1
ATOM 640 N N . ASP A 1 84 ? 37.371 -21.749 14.473 1.00 13.04 98 ASP A N 1
ATOM 641 C CA . ASP A 1 84 ? 38.730 -21.699 13.949 1.00 13.05 98 ASP A CA 1
ATOM 642 C C . ASP A 1 84 ? 38.831 -22.352 12.573 1.00 12.82 98 ASP A C 1
ATOM 643 O O . ASP A 1 84 ? 38.225 -23.396 12.322 1.00 12.73 98 ASP A O 1
ATOM 648 N N . PHE A 1 85 ? 39.594 -21.714 11.690 1.00 12.57 99 PHE A N 1
ATOM 649 C CA . PHE A 1 85 ? 39.903 -22.246 10.369 1.00 12.34 99 PHE A CA 1
ATOM 650 C C . PHE A 1 85 ? 41.419 -22.378 10.301 1.00 12.50 99 PHE A C 1
ATOM 651 O O . PHE A 1 85 ? 42.129 -21.378 10.190 1.00 12.48 99 PHE A O 1
ATOM 659 N N . ILE A 1 86 ? 41.906 -23.615 10.387 1.00 12.49 100 ILE A N 1
ATOM 660 C CA . ILE A 1 86 ? 43.344 -23.880 10.456 1.00 12.66 100 ILE A CA 1
ATOM 661 C C . ILE A 1 86 ? 43.882 -24.266 9.077 1.00 12.53 100 ILE A C 1
ATOM 662 O O . ILE A 1 86 ? 44.207 -23.390 8.274 1.00 12.56 100 ILE A O 1
ATOM 667 N N . ASN A 1 87 ? 43.973 -25.566 8.801 1.00 12.35 101 ASN A N 1
ATOM 668 C CA . ASN A 1 87 ? 44.362 -26.036 7.476 1.00 12.25 101 ASN A CA 1
ATOM 669 C C . ASN A 1 87 ? 43.198 -25.900 6.507 1.00 11.97 101 ASN A C 1
ATOM 670 O O . ASN A 1 87 ? 43.371 -25.437 5.382 1.00 12.05 101 ASN A O 1
ATOM 675 N N . GLY A 1 88 ? 42.012 -26.295 6.961 1.00 11.79 102 GLY A N 1
ATOM 676 C CA . GLY A 1 88 ? 40.803 -26.180 6.158 1.00 11.37 102 GLY A CA 1
ATOM 677 C C . GLY A 1 88 ? 39.621 -26.923 6.745 1.00 11.06 102 GLY A C 1
ATOM 678 O O . GLY A 1 88 ? 39.707 -27.483 7.841 1.00 11.07 102 GLY A O 1
ATOM 679 N N . ILE A 1 89 ? 38.511 -26.917 6.009 1.00 10.79 103 ILE A N 1
ATOM 680 C CA . ILE A 1 89 ? 37.297 -27.626 6.417 1.00 10.48 103 ILE A CA 1
ATOM 681 C C . ILE A 1 89 ? 36.669 -28.402 5.259 1.00 10.30 103 ILE A C 1
ATOM 682 O O . ILE A 1 89 ? 36.796 -28.015 4.092 1.00 10.13 103 ILE A O 1
ATOM 687 N N . PHE A 1 90 ? 36.020 -29.514 5.595 1.00 10.11 104 PHE A N 1
ATOM 688 C CA . PHE A 1 90 ? 35.178 -30.245 4.656 1.00 10.03 104 PHE A CA 1
ATOM 689 C C . PHE A 1 90 ? 33.728 -30.029 5.059 1.00 10.06 104 PHE A C 1
ATOM 690 O O . PHE A 1 90 ? 33.385 -30.128 6.240 1.00 9.94 104 PHE A O 1
ATOM 698 N N . ALA A 1 91 ? 32.885 -29.724 4.078 1.00 10.10 105 ALA A N 1
ATOM 699 C CA . ALA A 1 91 ? 31.493 -29.387 4.349 1.00 10.15 105 ALA A CA 1
ATOM 700 C C . ALA A 1 91 ? 30.506 -30.257 3.581 1.00 10.27 105 ALA A C 1
ATOM 701 O O . ALA A 1 91 ? 30.651 -30.467 2.375 1.00 10.07 105 ALA A O 1
ATOM 703 N N . LYS A 1 92 ? 29.513 -30.766 4.305 1.00 10.42 106 LYS A N 1
ATOM 704 C CA . LYS A 1 92 ? 28.368 -31.448 3.715 1.00 10.76 106 LYS A CA 1
ATOM 705 C C . LYS A 1 92 ? 27.146 -30.567 3.958 1.00 10.80 106 LYS A C 1
ATOM 706 O O . LYS A 1 92 ? 26.666 -30.447 5.088 1.00 10.80 106 LYS A O 1
ATOM 712 N N . VAL A 1 93 ? 26.662 -29.940 2.890 1.00 10.94 107 VAL A N 1
ATOM 713 C CA . VAL A 1 93 ? 25.597 -28.947 2.991 1.00 10.97 107 VAL A CA 1
ATOM 714 C C . VAL A 1 93 ? 24.293 -29.498 2.427 1.00 11.06 107 VAL A C 1
ATOM 715 O O . VAL A 1 93 ? 24.231 -29.895 1.264 1.00 11.03 107 VAL A O 1
ATOM 719 N N . LYS A 1 94 ? 23.257 -29.521 3.261 1.00 11.21 108 LYS A N 1
ATOM 720 C CA . LYS A 1 94 ? 21.924 -29.922 2.825 1.00 11.50 108 LYS A CA 1
ATOM 721 C C . LYS A 1 94 ? 21.309 -28.827 1.963 1.00 11.48 108 LYS A C 1
ATOM 722 O O . LYS A 1 94 ? 21.311 -27.655 2.340 1.00 11.38 108 LYS A O 1
ATOM 728 N N . ASN A 1 95 ? 20.806 -29.217 0.796 1.00 11.45 109 ASN A N 1
ATOM 729 C CA . ASN A 1 95 ? 20.008 -28.321 -0.025 1.00 11.68 109 ASN A CA 1
ATOM 730 C C . ASN A 1 95 ? 18.551 -28.448 0.402 1.00 11.85 109 ASN A C 1
ATOM 731 O O . ASN A 1 95 ? 17.841 -29.356 -0.038 1.00 11.85 109 ASN A O 1
ATOM 736 N N . THR A 1 96 ? 18.122 -27.545 1.283 1.00 12.16 110 THR A N 1
ATOM 737 C CA . THR A 1 96 ? 16.757 -27.563 1.802 1.00 12.47 110 THR A CA 1
ATOM 738 C C . THR A 1 96 ? 15.781 -27.086 0.731 1.00 12.84 110 THR A C 1
ATOM 739 O O . THR A 1 96 ? 15.855 -25.945 0.264 1.00 12.79 110 THR A O 1
ATOM 743 N N . LYS A 1 97 ? 14.882 -27.983 0.339 1.00 13.20 111 LYS A N 1
ATOM 744 C CA . LYS A 1 97 ? 13.917 -27.707 -0.717 1.00 13.66 111 LYS A CA 1
ATOM 745 C C . LYS A 1 97 ? 12.564 -27.339 -0.128 1.00 13.82 111 LYS A C 1
ATOM 746 O O . LYS A 1 97 ? 12.052 -28.023 0.762 1.00 13.79 111 LYS A O 1
ATOM 752 N N . VAL A 1 98 ? 12.004 -26.239 -0.621 1.00 14.10 112 VAL A N 1
ATOM 753 C CA . VAL A 1 98 ? 10.722 -25.731 -0.146 1.00 14.42 112 VAL A CA 1
ATOM 754 C C . VAL A 1 98 ? 9.815 -25.450 -1.343 1.00 14.61 112 VAL A C 1
ATOM 755 O O . VAL A 1 98 ? 10.195 -24.719 -2.259 1.00 14.63 112 VAL A O 1
ATOM 759 N N . ILE A 1 99 ? 8.622 -26.039 -1.334 1.00 14.89 113 ILE A N 1
ATOM 760 C CA . ILE A 1 99 ? 7.676 -25.872 -2.437 1.00 15.19 113 ILE A CA 1
ATOM 761 C C . ILE A 1 99 ? 6.527 -24.943 -2.044 1.00 15.35 113 ILE A C 1
ATOM 762 O O . ILE A 1 99 ? 5.837 -25.180 -1.050 1.00 15.21 113 ILE A O 1
ATOM 767 N N . LYS A 1 100 ? 6.346 -23.879 -2.824 1.00 15.62 114 LYS A N 1
ATOM 768 C CA . LYS A 1 100 ? 5.208 -22.978 -2.666 1.00 15.97 114 LYS A CA 1
ATOM 769 C C . LYS A 1 100 ? 4.556 -22.701 -4.017 1.00 16.18 114 LYS A C 1
ATOM 770 O O . LYS A 1 100 ? 5.216 -22.239 -4.953 1.00 16.24 114 LYS A O 1
ATOM 776 N N . LYS A 1 101 ? 3.258 -22.990 -4.098 1.00 16.48 115 LYS A N 1
ATOM 777 C CA . LYS A 1 101 ? 2.449 -22.763 -5.303 1.00 16.78 115 LYS A CA 1
ATOM 778 C C . LYS A 1 101 ? 3.084 -23.325 -6.584 1.00 16.76 115 LYS A C 1
ATOM 779 O O . LYS A 1 101 ? 3.103 -22.662 -7.625 1.00 16.93 115 LYS A O 1
ATOM 785 N N . GLY A 1 102 ? 3.606 -24.547 -6.488 1.00 16.77 116 GLY A N 1
ATOM 786 C CA . GLY A 1 102 ? 4.173 -25.255 -7.637 1.00 16.77 116 GLY A CA 1
ATOM 787 C C . GLY A 1 102 ? 5.636 -24.966 -7.932 1.00 16.74 116 GLY A C 1
ATOM 788 O O . GLY A 1 102 ? 6.230 -25.599 -8.808 1.00 16.92 116 GLY A O 1
ATOM 789 N N . VAL A 1 103 ? 6.216 -24.013 -7.206 1.00 16.62 117 VAL A N 1
ATOM 790 C CA . VAL A 1 103 ? 7.616 -23.638 -7.405 1.00 16.51 117 VAL A CA 1
ATOM 791 C C . VAL A 1 103 ? 8.485 -24.207 -6.285 1.00 16.43 117 VAL A C 1
ATOM 792 O O . VAL A 1 103 ? 8.230 -23.956 -5.104 1.00 16.39 117 VAL A O 1
ATOM 796 N N . MET A 1 104 ? 9.501 -24.981 -6.663 1.00 16.34 118 MET A N 1
ATOM 797 C CA . MET A 1 104 ? 10.465 -25.510 -5.702 1.00 16.25 118 MET A CA 1
ATOM 798 C C . MET A 1 104 ? 11.593 -24.505 -5.492 1.00 15.85 118 MET A C 1
ATOM 799 O O . MET A 1 104 ? 12.218 -24.049 -6.453 1.00 15.94 118 MET A O 1
ATOM 804 N N . TYR A 1 105 ? 11.840 -24.168 -4.230 1.00 15.32 119 TYR A N 1
ATOM 805 C CA . TYR A 1 105 ? 12.890 -23.224 -3.863 1.00 14.87 119 TYR A CA 1
ATOM 806 C C . TYR A 1 105 ? 14.060 -23.942 -3.205 1.00 14.41 119 TYR A C 1
ATOM 807 O O . TYR A 1 105 ? 13.878 -24.963 -2.542 1.00 14.52 119 TYR A O 1
ATOM 816 N N . SER A 1 106 ? 15.259 -23.405 -3.410 1.00 13.80 120 SER A N 1
ATOM 817 C CA . SER A 1 106 ? 16.485 -23.992 -2.882 1.00 13.28 120 SER A CA 1
ATOM 818 C C . SER A 1 106 ? 17.095 -23.062 -1.841 1.00 12.95 120 SER A C 1
ATOM 819 O O . SER A 1 106 ? 17.348 -21.886 -2.120 1.00 12.90 120 SER A O 1
ATOM 822 N N . GLU A 1 107 ? 17.319 -23.594 -0.641 1.00 12.58 121 GLU A N 1
ATOM 823 C CA . GLU A 1 107 ? 17.823 -22.798 0.475 1.00 12.31 121 GLU A CA 1
ATOM 824 C C . GLU A 1 107 ? 18.918 -23.514 1.254 1.00 11.77 121 GLU A C 1
ATOM 825 O O . GLU A 1 107 ? 18.741 -24.655 1.686 1.00 11.78 121 GLU A O 1
ATOM 831 N N . PHE A 1 108 ? 20.049 -22.834 1.421 1.00 11.26 122 PHE A N 1
ATOM 832 C CA . PHE A 1 108 ? 21.111 -23.278 2.324 1.00 10.78 122 PHE A CA 1
ATOM 833 C C . PHE A 1 108 ? 21.994 -22.098 2.737 1.00 10.45 122 PHE A C 1
ATOM 834 O O . PHE A 1 108 ? 21.969 -21.052 2.082 1.00 10.37 122 PHE A O 1
ATOM 842 N N . PRO A 1 109 ? 22.765 -22.252 3.832 1.00 10.03 123 PRO A N 1
ATOM 843 C CA . PRO A 1 109 ? 23.505 -21.116 4.376 1.00 9.77 123 PRO A CA 1
ATOM 844 C C . PRO A 1 109 ? 24.686 -20.649 3.530 1.00 9.56 123 PRO A C 1
ATOM 845 O O . PRO A 1 109 ? 25.284 -21.433 2.786 1.00 9.52 123 PRO A O 1
ATOM 849 N N . ALA A 1 110 ? 24.993 -19.362 3.653 1.00 9.33 124 ALA A N 1
ATOM 850 C CA . ALA A 1 110 ? 26.238 -18.800 3.161 1.00 9.11 124 ALA A CA 1
ATOM 851 C C . ALA A 1 110 ? 27.320 -19.014 4.210 1.00 8.91 124 ALA A C 1
ATOM 852 O O . ALA A 1 110 ? 27.027 -19.162 5.400 1.00 8.73 124 ALA A O 1
ATOM 854 N N . ILE A 1 111 ? 28.571 -19.034 3.765 1.00 8.62 125 ILE A N 1
ATOM 855 C CA . ILE A 1 111 ? 29.707 -19.156 4.669 1.00 8.62 125 ILE A CA 1
ATOM 856 C C . ILE A 1 111 ? 30.706 -18.032 4.402 1.00 8.67 125 ILE A C 1
ATOM 857 O O . ILE A 1 111 ? 30.882 -17.604 3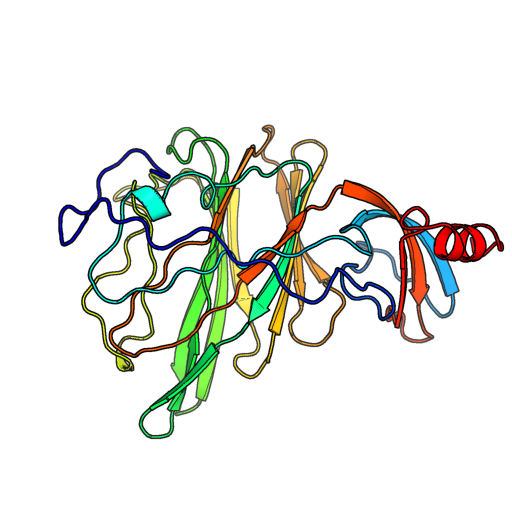.259 1.00 8.50 125 ILE A O 1
ATOM 862 N N . THR A 1 112 ? 31.329 -17.538 5.468 1.00 8.90 126 THR A N 1
ATOM 863 C CA . THR A 1 112 ? 32.432 -16.595 5.337 1.00 9.24 126 THR A CA 1
ATOM 864 C C . THR A 1 112 ? 33.687 -17.153 6.009 1.00 9.52 126 THR A C 1
ATOM 865 O O . THR A 1 112 ? 33.606 -17.788 7.061 1.00 9.65 126 THR A O 1
ATOM 869 N N . ILE A 1 113 ? 34.833 -16.947 5.366 1.00 9.68 127 ILE A N 1
ATOM 870 C CA . ILE A 1 113 ? 36.123 -17.363 5.912 1.00 10.09 127 ILE A CA 1
ATOM 871 C C . ILE A 1 113 ? 37.072 -16.173 5.844 1.00 10.33 127 ILE A C 1
ATOM 872 O O . ILE A 1 113 ? 37.261 -15.578 4.780 1.00 10.36 127 ILE A O 1
ATOM 877 N N . GLY A 1 114 ? 37.653 -15.816 6.985 1.00 10.67 128 GLY A N 1
ATOM 878 C CA . GLY A 1 114 ? 38.547 -14.668 7.054 1.00 11.09 128 GLY A CA 1
ATOM 879 C C . GLY A 1 114 ? 39.448 -14.692 8.268 1.00 11.41 128 GLY A C 1
ATOM 880 O O . GLY A 1 114 ? 39.772 -15.759 8.794 1.00 11.43 128 GLY A O 1
ATOM 881 N N . SER A 1 115 ? 39.859 -13.505 8.701 1.00 11.75 129 SER A N 1
ATOM 882 C CA . SER A 1 115 ? 40.680 -13.355 9.894 1.00 12.25 129 SER A CA 1
ATOM 883 C C . SER A 1 115 ? 39.931 -12.537 10.943 1.00 12.39 129 SER A C 1
ATOM 884 O O . SER A 1 115 ? 39.421 -13.088 11.922 1.00 12.51 129 SER A O 1
ATOM 887 N N . THR A 1 116 ? 39.849 -11.228 10.714 1.00 12.63 130 THR A N 1
ATOM 888 C CA . THR A 1 116 ? 39.205 -10.297 11.639 1.00 12.85 130 THR A CA 1
ATOM 889 C C . THR A 1 116 ? 37.839 -9.835 11.131 1.00 12.62 130 THR A C 1
ATOM 890 O O . THR A 1 116 ? 37.051 -9.260 11.887 1.00 12.63 130 THR A O 1
ATOM 894 N N . PHE A 1 117 ? 37.576 -10.092 9.848 1.00 12.34 131 PHE A N 1
ATOM 895 C CA . PHE A 1 117 ? 36.341 -9.672 9.164 1.00 12.18 131 PHE A CA 1
ATOM 896 C C . PHE A 1 117 ? 36.168 -8.149 9.132 1.00 12.31 131 PHE A C 1
ATOM 897 O O . PHE A 1 117 ? 35.052 -7.629 9.059 1.00 11.93 131 PHE A O 1
ATOM 905 N N . VAL A 1 118 ? 37.303 -7.456 9.178 1.00 12.51 132 VAL A N 1
ATOM 906 C CA . VAL A 1 118 ? 37.372 -6.005 9.056 1.00 12.90 132 VAL A CA 1
ATOM 907 C C . VAL A 1 118 ? 37.894 -5.694 7.652 1.00 12.88 132 VAL A C 1
ATOM 908 O O . VAL A 1 118 ? 38.656 -6.479 7.083 1.00 13.05 132 VAL A O 1
ATOM 912 N N . ASN A 1 119 ? 37.480 -4.557 7.096 1.00 12.93 133 ASN A N 1
ATOM 913 C CA . ASN A 1 119 ? 37.821 -4.194 5.713 1.00 13.03 133 ASN A CA 1
ATOM 914 C C . ASN A 1 119 ? 39.297 -3.887 5.441 1.00 13.05 133 ASN A C 1
ATOM 915 O O . ASN A 1 119 ? 39.664 -3.539 4.316 1.00 13.11 133 ASN A O 1
ATOM 920 N N . THR A 1 120 ? 40.131 -3.997 6.471 1.00 13.18 134 THR A N 1
ATOM 921 C CA . THR A 1 120 ? 41.580 -3.918 6.300 1.00 13.25 134 THR A CA 1
ATOM 922 C C . THR A 1 120 ? 42.136 -5.301 5.961 1.00 13.19 134 THR A C 1
ATOM 923 O O . THR A 1 120 ? 43.333 -5.459 5.706 1.00 13.38 134 THR A O 1
ATOM 927 N N . SER A 1 121 ? 41.247 -6.293 5.956 1.00 12.95 135 SER A N 1
ATOM 928 C CA . SER A 1 121 ? 41.584 -7.667 5.602 1.00 12.76 135 SER A CA 1
ATOM 929 C C . SER A 1 121 ? 40.623 -8.197 4.542 1.00 12.47 135 SER A C 1
ATOM 930 O O . SER A 1 121 ? 39.528 -7.657 4.356 1.00 12.48 135 SER A O 1
ATOM 933 N N . TYR A 1 122 ? 41.037 -9.260 3.858 1.00 12.21 136 TYR A N 1
ATOM 934 C CA . TYR A 1 122 ? 40.192 -9.924 2.873 1.00 11.88 136 TYR A CA 1
ATOM 935 C C . TYR A 1 122 ? 39.384 -11.053 3.500 1.00 11.55 136 TYR A C 1
ATOM 936 O O . TYR A 1 122 ? 39.905 -11.839 4.294 1.00 11.41 136 TYR A O 1
ATOM 945 N N . SER A 1 123 ? 38.105 -11.112 3.140 1.00 11.10 137 SER A N 1
ATOM 946 C CA . SER A 1 123 ? 37.214 -12.170 3.596 1.00 10.70 137 SER A CA 1
ATOM 947 C C . SER A 1 123 ? 36.645 -12.930 2.405 1.00 10.34 137 SER A C 1
ATOM 948 O O . SER A 1 123 ? 36.268 -12.330 1.395 1.00 10.35 137 SER A O 1
ATOM 951 N N . VAL A 1 124 ? 36.601 -14.253 2.531 1.00 9.90 138 VAL A N 1
ATOM 952 C CA . VAL A 1 124 ? 35.988 -15.114 1.526 1.00 9.60 138 VAL A CA 1
ATOM 953 C C . VAL A 1 124 ? 34.513 -15.268 1.872 1.00 9.56 138 VAL A C 1
ATOM 954 O O . VAL A 1 124 ? 34.170 -15.525 3.026 1.00 9.45 138 VAL A O 1
ATOM 958 N N . VAL A 1 125 ? 33.647 -15.082 0.879 1.00 9.54 139 VAL A N 1
ATOM 959 C CA . VAL A 1 125 ? 32.210 -15.292 1.053 1.00 9.60 139 VAL A CA 1
ATOM 960 C C . VAL A 1 125 ? 31.696 -16.222 -0.044 1.00 9.66 139 VAL A C 1
ATOM 961 O O . VAL A 1 125 ? 31.931 -15.982 -1.230 1.00 9.63 139 VAL A O 1
ATOM 965 N N . VAL A 1 126 ? 31.023 -17.295 0.364 1.00 9.83 140 VAL A N 1
ATOM 966 C CA . VAL A 1 126 ? 30.387 -18.226 -0.565 1.00 10.07 140 VAL A CA 1
ATOM 967 C C . VAL A 1 126 ? 28.884 -18.186 -0.303 1.00 10.34 140 VAL A C 1
ATOM 968 O O . VAL A 1 126 ? 28.415 -18.677 0.725 1.00 10.50 140 VAL A O 1
ATOM 972 N N . GLN A 1 127 ? 28.137 -17.585 -1.227 1.00 10.75 141 GLN A N 1
ATOM 973 C CA . GLN A 1 127 ? 26.708 -17.344 -1.024 1.00 11.15 141 GLN A CA 1
ATOM 974 C C . GLN A 1 127 ? 25.860 -17.813 -2.208 1.00 11.22 141 GLN A C 1
ATOM 975 O O . GLN A 1 127 ? 26.161 -17.478 -3.354 1.00 11.17 141 GLN A O 1
ATOM 981 N N . PRO A 1 128 ? 24.790 -18.583 -1.932 1.00 11.31 142 PRO A N 1
ATOM 982 C CA . PRO A 1 128 ? 23.887 -19.000 -3.003 1.00 11.52 142 PRO A CA 1
ATOM 983 C C . PRO A 1 128 ? 22.897 -17.909 -3.423 1.00 11.83 142 PRO A C 1
ATOM 984 O O . PRO A 1 128 ? 22.482 -17.090 -2.599 1.00 11.82 142 PRO A O 1
ATOM 988 N N . HIS A 1 129 ? 22.543 -17.909 -4.707 1.00 12.22 143 HIS A N 1
ATOM 989 C CA . HIS A 1 129 ? 21.496 -17.046 -5.250 1.00 12.69 143 HIS A CA 1
ATOM 990 C C . HIS A 1 129 ? 20.558 -17.878 -6.114 1.00 12.96 143 HIS A C 1
ATOM 991 O O . HIS A 1 129 ? 21.003 -18.784 -6.823 1.00 12.85 143 HIS A O 1
ATOM 998 N N . THR A 1 130 ? 19.264 -17.573 -6.052 1.00 13.36 144 THR A N 1
ATOM 999 C CA . THR A 1 130 ? 18.266 -18.274 -6.862 1.00 13.95 144 THR A CA 1
ATOM 1000 C C . THR A 1 130 ? 17.282 -17.315 -7.523 1.00 14.34 144 THR A C 1
ATOM 1001 O O . THR A 1 130 ? 16.995 -16.240 -6.992 1.00 14.43 144 THR A O 1
ATOM 1005 N N . THR A 1 131 ? 16.775 -17.718 -8.686 1.00 15.01 145 THR A N 1
ATOM 1006 C CA . THR A 1 131 ? 15.679 -17.011 -9.348 1.00 15.70 145 THR A CA 1
ATOM 1007 C C . THR A 1 131 ? 14.812 -17.984 -10.146 1.00 16.12 145 THR A C 1
ATOM 1008 O O . THR A 1 131 ? 15.283 -19.036 -10.589 1.00 16.08 145 THR A O 1
ATOM 1012 N N . ASN A 1 132 ? 13.542 -17.627 -10.313 1.00 16.81 146 ASN A N 1
ATOM 1013 C CA . ASN A 1 132 ? 12.613 -18.423 -11.102 1.00 17.57 146 ASN A CA 1
ATOM 1014 C C . ASN A 1 132 ? 12.540 -17.903 -12.536 1.00 18.05 146 ASN A C 1
ATOM 1015 O O . ASN A 1 132 ? 12.052 -16.797 -12.779 1.00 18.21 146 ASN A O 1
ATOM 1020 N N . LEU A 1 133 ? 13.045 -18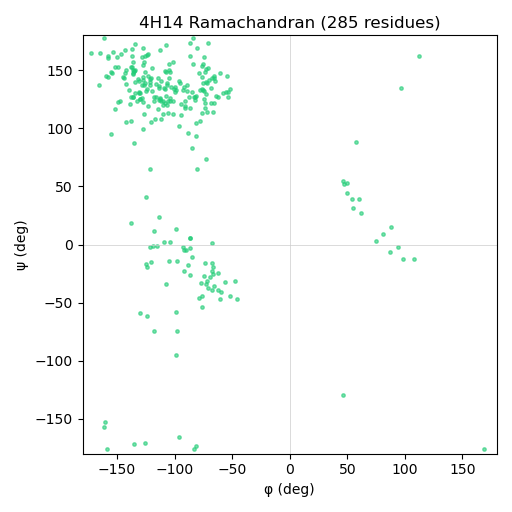.700 -13.475 1.00 18.73 147 LEU A N 1
ATOM 1021 C CA . LEU A 1 133 ? 13.001 -18.353 -14.895 1.00 19.43 147 LEU A CA 1
ATOM 1022 C C . LEU A 1 133 ? 12.119 -19.329 -15.661 1.00 19.92 147 LEU A C 1
ATOM 1023 O O . LEU A 1 133 ? 12.417 -20.525 -15.729 1.00 20.08 147 LEU A O 1
ATOM 1028 N N . ASP A 1 134 ? 11.034 -18.800 -16.228 1.00 20.51 148 ASP A N 1
ATOM 1029 C CA . ASP A 1 134 ? 10.026 -19.586 -16.951 1.00 21.02 148 ASP A CA 1
ATOM 1030 C C . ASP A 1 134 ? 9.610 -20.847 -16.185 1.00 21.11 148 ASP A C 1
ATOM 1031 O O . ASP A 1 134 ? 9.679 -21.962 -16.712 1.00 21.29 148 ASP A O 1
ATOM 1036 N N . ASN A 1 135 ? 9.186 -20.643 -14.937 1.00 21.18 149 ASN A N 1
ATOM 1037 C CA . ASN A 1 135 ? 8.759 -21.716 -14.028 1.00 21.16 149 ASN A CA 1
ATOM 1038 C C . ASN A 1 135 ? 9.790 -22.836 -13.834 1.00 20.84 149 ASN A C 1
ATOM 1039 O O . ASN A 1 135 ? 9.446 -24.019 -13.770 1.00 20.98 149 ASN A O 1
ATOM 1044 N N . LYS A 1 136 ? 11.058 -22.439 -13.746 1.00 20.36 150 LYS A N 1
ATOM 1045 C CA . LYS A 1 136 ? 12.159 -23.355 -13.468 1.00 19.79 150 LYS A CA 1
ATOM 1046 C C . LYS A 1 136 ? 13.234 -22.599 -12.696 1.00 19.18 150 LYS A C 1
ATOM 1047 O O . LYS A 1 136 ? 13.741 -21.576 -13.165 1.00 19.11 150 LYS A O 1
ATOM 1053 N N . LEU A 1 137 ? 13.567 -23.099 -11.509 1.00 18.35 151 LEU A N 1
ATOM 1054 C CA . LEU A 1 137 ? 14.504 -22.416 -10.621 1.00 17.50 151 LEU A CA 1
ATOM 1055 C C . LEU A 1 137 ? 15.948 -22.557 -11.090 1.00 16.92 151 LEU A C 1
ATOM 1056 O O . LEU A 1 137 ? 16.399 -23.653 -11.429 1.00 16.81 151 LEU A O 1
ATOM 1061 N N . GLN A 1 138 ? 16.656 -21.431 -11.102 1.00 16.13 152 GLN A N 1
ATOM 1062 C CA . GLN A 1 138 ? 18.070 -21.392 -11.457 1.00 15.51 152 GLN A CA 1
ATOM 1063 C C . GLN A 1 138 ? 18.896 -21.043 -10.228 1.00 14.80 152 GLN A C 1
ATOM 1064 O O . GLN A 1 138 ? 18.492 -20.207 -9.418 1.00 14.57 152 GLN A O 1
ATOM 1070 N N . GLY A 1 139 ? 20.051 -21.688 -10.091 1.00 14.01 153 GLY A N 1
ATOM 1071 C CA . GLY A 1 139 ? 20.900 -21.490 -8.924 1.00 13.26 153 GLY A CA 1
ATOM 1072 C C . GLY A 1 139 ? 22.326 -21.108 -9.257 1.00 12.70 153 GLY A C 1
ATOM 1073 O O . GLY A 1 139 ? 22.936 -21.671 -10.168 1.00 12.53 153 GLY A O 1
ATOM 1074 N N . LEU A 1 140 ? 22.849 -20.139 -8.512 1.00 12.30 154 LEU A N 1
ATOM 1075 C CA . LEU A 1 140 ? 24.242 -19.724 -8.638 1.00 12.06 154 LEU A CA 1
ATOM 1076 C C . LEU A 1 140 ? 24.916 -19.662 -7.275 1.00 11.99 154 LEU A C 1
ATOM 1077 O O . LEU A 1 140 ? 24.306 -19.245 -6.288 1.00 11.94 154 LEU A O 1
ATOM 1082 N N . LEU A 1 141 ? 26.170 -20.099 -7.227 1.00 11.84 155 LEU A N 1
ATOM 1083 C CA . LEU A 1 141 ? 27.014 -19.914 -6.056 1.00 11.81 155 LEU A CA 1
ATOM 1084 C C . LEU A 1 141 ? 27.957 -18.753 -6.331 1.00 11.65 155 LEU A C 1
ATOM 1085 O O . LEU A 1 141 ? 28.828 -18.850 -7.201 1.00 11.59 155 LEU A O 1
ATOM 1090 N N . GLU A 1 142 ? 27.770 -17.650 -5.609 1.00 11.48 156 GLU A N 1
ATOM 1091 C CA . GLU A 1 142 ? 28.666 -16.506 -5.735 1.00 11.51 156 GLU A CA 1
ATOM 1092 C C . GLU A 1 142 ? 29.800 -16.613 -4.729 1.00 11.47 156 GLU A C 1
ATOM 1093 O O . GLU A 1 142 ? 29.571 -16.660 -3.519 1.00 11.31 156 GLU A O 1
ATOM 1099 N N . ILE A 1 143 ? 31.023 -16.667 -5.243 1.00 11.45 157 ILE A N 1
ATOM 1100 C CA . ILE A 1 143 ? 32.201 -16.699 -4.389 1.00 11.53 157 ILE A CA 1
ATOM 1101 C C . ILE A 1 143 ? 33.051 -15.465 -4.642 1.00 11.55 157 ILE A C 1
ATOM 1102 O O . ILE A 1 143 ? 33.448 -15.194 -5.776 1.00 11.69 157 ILE A O 1
ATOM 1107 N N . SER A 1 144 ? 33.310 -14.721 -3.571 1.00 11.46 158 SER A N 1
ATOM 1108 C CA . SER A 1 144 ? 34.089 -13.493 -3.636 1.00 11.48 158 SER A CA 1
ATOM 1109 C C . SER A 1 144 ? 35.113 -13.427 -2.510 1.00 11.44 158 SER A C 1
ATOM 1110 O O . SER A 1 144 ? 34.899 -13.976 -1.428 1.00 11.31 158 SER A O 1
ATOM 1113 N N . VAL A 1 145 ? 36.232 -12.762 -2.782 1.00 11.34 159 VAL A N 1
ATOM 1114 C CA . VAL A 1 145 ? 37.274 -12.531 -1.788 1.00 11.39 159 VAL A CA 1
ATOM 1115 C C . VAL A 1 145 ? 37.565 -11.033 -1.782 1.00 11.44 159 VAL A C 1
ATOM 1116 O O . VAL A 1 145 ? 38.278 -10.530 -2.650 1.00 11.62 159 VAL A O 1
ATOM 1120 N N . CYS A 1 146 ? 36.992 -10.324 -0.811 1.00 11.50 160 CYS A N 1
ATOM 1121 C CA . CYS A 1 146 ? 37.020 -8.863 -0.809 1.00 11.63 160 CYS A CA 1
ATOM 1122 C C . CYS A 1 146 ? 37.322 -8.271 0.565 1.00 11.45 160 CYS A C 1
ATOM 1123 O O . CYS A 1 146 ? 37.185 -8.942 1.591 1.00 11.29 160 CYS A O 1
ATOM 1126 N N . GLN A 1 147 ? 37.726 -7.003 0.568 1.00 11.28 161 GLN A N 1
A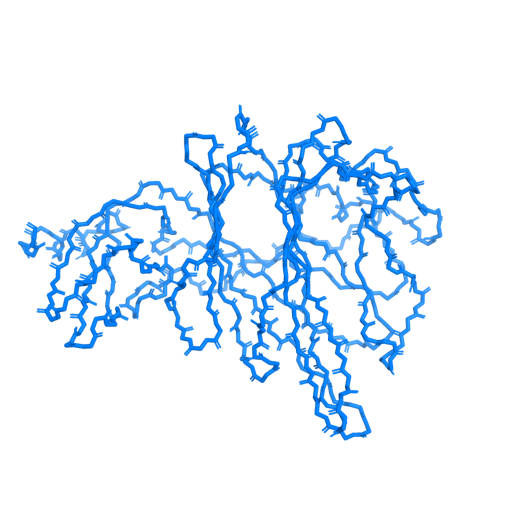TOM 1127 C CA . GLN A 1 147 ? 37.898 -6.240 1.800 1.00 11.20 161 GLN A CA 1
ATOM 1128 C C . GLN A 1 147 ? 36.543 -5.732 2.292 1.00 10.90 161 GLN A C 1
ATOM 1129 O O . GLN A 1 147 ? 36.285 -4.526 2.330 1.00 10.90 161 GLN A O 1
ATOM 1135 N N . TYR A 1 148 ? 35.678 -6.672 2.664 1.00 10.55 162 TYR A N 1
ATOM 1136 C CA . TYR A 1 148 ? 34.325 -6.357 3.106 1.00 10.22 162 TYR A CA 1
ATOM 1137 C C . TYR A 1 148 ? 34.307 -5.721 4.489 1.00 9.94 162 TYR A C 1
ATOM 1138 O O . TYR A 1 148 ? 35.047 -6.136 5.385 1.00 9.81 162 TYR A O 1
ATOM 1147 N N . THR A 1 149 ? 33.451 -4.716 4.657 1.00 9.78 163 THR A N 1
ATOM 1148 C CA . THR A 1 149 ? 33.101 -4.228 5.985 1.00 9.63 163 THR A CA 1
ATOM 1149 C C . THR A 1 149 ? 31.972 -5.127 6.489 1.00 9.58 163 THR A C 1
ATOM 1150 O O . THR A 1 149 ? 30.790 -4.799 6.353 1.00 9.63 163 THR A O 1
ATOM 1154 N N . MET A 1 150 ? 32.352 -6.276 7.042 1.00 9.56 164 MET A N 1
ATOM 1155 C CA . MET A 1 150 ? 31.389 -7.269 7.513 0.50 9.55 164 MET A CA 1
ATOM 1156 C C . MET A 1 150 ? 30.598 -6.726 8.696 1.00 10.02 164 MET A C 1
ATOM 1157 O O . MET A 1 150 ? 31.134 -5.985 9.524 1.00 9.96 164 MET A O 1
ATOM 1162 N N . CYS A 1 151 ? 29.319 -7.084 8.757 1.00 10.53 165 CYS A N 1
ATOM 1163 C CA . CYS A 1 151 ? 28.456 -6.681 9.862 1.00 11.15 165 CYS A CA 1
ATOM 1164 C C . CYS A 1 151 ? 28.783 -7.487 11.117 1.00 11.18 165 CYS A C 1
ATOM 1165 O O . CYS A 1 151 ? 29.418 -8.541 11.038 1.00 11.15 165 CYS A O 1
ATOM 1168 N N . GLU A 1 152 ? 28.355 -6.975 12.269 1.00 11.43 166 GLU A N 1
ATOM 1169 C CA . GLU A 1 152 ? 28.500 -7.684 13.539 1.00 11.70 166 GLU A CA 1
ATOM 1170 C C . GLU A 1 152 ? 27.613 -8.924 13.568 1.00 11.47 166 GLU A C 1
ATOM 1171 O O . GLU A 1 152 ? 28.020 -9.974 14.072 1.00 11.49 166 GLU A O 1
ATOM 1177 N N . TYR A 1 153 ? 26.407 -8.794 13.017 1.00 11.27 167 TYR A N 1
ATOM 1178 C CA . TYR A 1 153 ? 25.434 -9.884 12.997 1.00 11.12 167 TYR A CA 1
ATOM 1179 C C . TYR A 1 153 ? 25.013 -10.242 11.562 1.00 10.94 167 TYR A C 1
ATOM 1180 O O . TYR A 1 153 ? 23.845 -10.069 11.194 1.00 10.91 167 TYR A O 1
ATOM 1189 N N . PRO A 1 154 ? 25.963 -10.756 10.750 1.00 10.79 168 PRO A N 1
ATOM 1190 C CA . PRO A 1 154 ? 25.702 -11.021 9.335 1.00 10.73 168 PRO A CA 1
ATOM 1191 C C . PRO A 1 154 ? 24.720 -12.167 9.117 1.00 10.76 168 PRO A C 1
ATOM 1192 O O . PRO A 1 154 ? 24.833 -13.215 9.756 1.00 10.72 168 PRO A O 1
ATOM 1196 N N . HIS A 1 155 ? 23.763 -11.955 8.218 1.00 10.86 169 HIS A N 1
ATOM 1197 C CA . HIS A 1 155 ? 22.742 -12.954 7.922 1.00 11.06 169 HIS A CA 1
ATOM 1198 C C . HIS A 1 155 ? 22.233 -12.813 6.494 1.00 11.07 169 HIS A C 1
ATOM 1199 O O . HIS A 1 155 ? 22.280 -11.727 5.912 1.00 11.12 169 HIS A O 1
ATOM 1206 N N . THR A 1 156 ? 21.759 -13.923 5.936 1.00 11.05 170 THR A N 1
ATOM 1207 C CA . THR A 1 156 ? 21.114 -13.919 4.629 1.00 11.10 170 THR A CA 1
ATOM 1208 C C . THR A 1 156 ? 19.615 -14.133 4.814 1.00 11.40 170 THR A C 1
ATOM 1209 O O . THR A 1 156 ? 19.153 -14.413 5.925 1.00 11.28 170 THR A O 1
ATOM 1213 N N . ILE A 1 157 ? 18.860 -13.985 3.730 1.00 11.83 171 ILE A N 1
ATOM 1214 C CA . ILE A 1 157 ? 17.416 -14.208 3.759 1.00 12.41 171 ILE A CA 1
ATOM 1215 C C . ILE A 1 157 ? 16.990 -15.214 2.691 1.00 12.70 171 ILE A C 1
ATOM 1216 O O . ILE A 1 157 ? 17.740 -15.491 1.751 1.00 12.94 171 ILE A O 1
ATOM 1221 N N . CYS A 1 158 ? 15.788 -15.763 2.845 1.00 13.26 172 CYS A N 1
ATOM 1222 C CA . CYS A 1 158 ? 15.250 -16.714 1.880 1.00 13.67 172 CYS A CA 1
ATOM 1223 C C . CYS A 1 158 ? 14.661 -15.985 0.677 1.00 14.07 172 CYS A C 1
ATOM 1224 O O . CYS A 1 158 ? 14.506 -14.760 0.699 1.00 14.13 172 CYS A O 1
ATOM 1227 N N . HIS A 1 159 ? 14.339 -16.747 -0.367 1.00 14.56 173 HIS A N 1
ATOM 1228 C CA . HIS A 1 159 ? 13.667 -16.214 -1.547 1.00 15.00 173 HIS A CA 1
ATOM 1229 C C . HIS A 1 159 ? 12.420 -15.431 -1.121 1.00 15.19 173 HIS A C 1
ATOM 1230 O O . HIS A 1 159 ? 11.653 -15.909 -0.280 1.00 15.23 173 HIS A O 1
ATOM 1237 N N . PRO A 1 160 ? 12.227 -14.219 -1.684 1.00 15.37 174 PRO A N 1
ATOM 1238 C CA . PRO A 1 160 ? 11.135 -13.304 -1.320 1.00 15.53 174 PRO A CA 1
ATOM 1239 C C . PRO A 1 160 ? 9.744 -13.940 -1.242 1.00 15.68 174 PRO A C 1
ATOM 1240 O O . PRO A 1 160 ? 8.915 -13.501 -0.440 1.00 15.69 174 PRO A O 1
ATOM 1244 N N . LYS A 1 161 ? 9.500 -14.960 -2.062 1.00 15.87 175 LYS A N 1
ATOM 1245 C CA . LYS A 1 161 ? 8.206 -15.644 -2.101 1.00 15.96 175 LYS A CA 1
ATOM 1246 C C . LYS A 1 161 ? 7.882 -16.407 -0.815 1.00 15.93 175 LYS A C 1
ATOM 1247 O O . LYS A 1 161 ? 6.712 -16.614 -0.492 1.00 15.90 175 LYS A O 1
ATOM 1253 N N . LEU A 1 162 ? 8.920 -16.811 -0.085 1.00 15.85 176 LEU A N 1
ATOM 1254 C CA . LEU A 1 162 ? 8.748 -17.583 1.146 1.00 15.77 176 LEU A CA 1
ATOM 1255 C C . LEU A 1 162 ? 8.496 -16.709 2.378 1.00 15.79 176 LEU A C 1
ATOM 1256 O O . LEU A 1 162 ? 8.133 -17.218 3.443 1.00 15.83 176 LEU A O 1
ATOM 1261 N N . GLY A 1 163 ? 8.686 -15.400 2.226 1.00 15.76 177 GLY A N 1
ATOM 1262 C CA . GLY A 1 163 ? 8.395 -14.437 3.288 1.00 15.78 177 GLY A CA 1
ATOM 1263 C C . GLY A 1 163 ? 9.607 -14.047 4.111 1.00 15.85 177 GLY A C 1
ATOM 1264 O O . GLY A 1 163 ? 10.395 -14.904 4.515 1.00 15.81 177 GLY A O 1
ATOM 1265 N N . ASN A 1 164 ? 9.749 -12.747 4.364 1.00 15.88 178 ASN A N 1
ATOM 1266 C CA . ASN A 1 164 ? 10.875 -12.224 5.135 1.00 15.87 178 ASN A CA 1
ATOM 1267 C C . ASN A 1 164 ? 10.483 -11.115 6.104 1.00 15.95 178 ASN A C 1
ATOM 1268 O O . ASN A 1 164 ? 9.763 -10.181 5.740 1.00 16.04 178 ASN A O 1
ATOM 1273 N N . LYS A 1 165 ? 10.961 -11.233 7.340 1.00 15.96 179 LYS A N 1
ATOM 1274 C CA . LYS A 1 165 ? 10.791 -10.193 8.351 1.00 16.03 179 LYS A CA 1
ATOM 1275 C C . LYS A 1 165 ? 12.046 -9.327 8.437 1.00 15.94 179 LYS A C 1
ATOM 1276 O O . LYS A 1 165 ? 12.030 -8.246 9.032 1.00 15.94 179 LYS A O 1
ATOM 1282 N N . ARG A 1 166 ? 13.127 -9.820 7.836 1.00 15.88 180 ARG A N 1
ATOM 1283 C CA . ARG A 1 166 ? 14.409 -9.123 7.805 1.00 15.87 180 ARG A CA 1
ATOM 1284 C C . ARG A 1 166 ? 14.899 -8.902 6.378 1.00 15.75 180 ARG A C 1
ATOM 1285 O O . ARG A 1 166 ? 14.410 -9.529 5.435 1.00 15.92 180 ARG A O 1
ATOM 1293 N N . VAL A 1 167 ? 15.868 -8.003 6.233 1.00 15.62 181 VAL A N 1
ATOM 1294 C CA . VAL A 1 167 ? 16.555 -7.789 4.961 1.00 15.54 181 VAL A CA 1
ATOM 1295 C C . VAL A 1 167 ? 17.912 -8.493 4.978 1.00 15.37 181 VAL A C 1
ATOM 1296 O O . VAL A 1 167 ? 18.463 -8.765 6.050 1.00 15.46 181 VAL A O 1
ATOM 1300 N N . GLU A 1 168 ? 18.437 -8.802 3.794 1.00 15.24 182 GLU A N 1
ATOM 1301 C CA . GLU A 1 168 ? 19.772 -9.382 3.672 1.00 15.03 182 GLU A CA 1
ATOM 1302 C C . GLU A 1 168 ? 20.810 -8.338 4.064 1.00 14.60 182 GLU A C 1
ATOM 1303 O O . GLU A 1 168 ? 20.868 -7.255 3.474 1.00 14.61 182 GLU A O 1
ATOM 1309 N N . LEU A 1 169 ? 21.621 -8.668 5.065 1.00 14.06 183 LEU A N 1
ATOM 1310 C CA . LEU A 1 169 ? 22.577 -7.719 5.622 1.00 13.57 183 LEU A CA 1
ATOM 1311 C C . LEU A 1 169 ? 23.753 -8.443 6.271 1.00 13.09 183 LEU A C 1
ATOM 1312 O O . LEU A 1 169 ? 23.685 -8.848 7.434 1.00 12.91 183 LEU A O 1
ATOM 1317 N N . TRP A 1 170 ? 24.828 -8.611 5.505 1.00 12.57 184 TRP A N 1
ATOM 1318 C CA . TRP A 1 170 ? 26.035 -9.255 6.017 1.00 12.17 184 TRP A CA 1
ATOM 1319 C C . TRP A 1 170 ? 27.295 -8.403 5.868 1.00 12.16 184 TRP A C 1
ATOM 1320 O O . TRP A 1 170 ? 28.309 -8.665 6.517 1.00 12.16 184 TRP A O 1
ATOM 1331 N N . HIS A 1 171 ? 27.219 -7.383 5.016 1.00 12.09 185 HIS A N 1
ATOM 1332 C CA . HIS A 1 171 ? 28.258 -6.360 4.932 1.00 12.19 185 HIS A CA 1
ATOM 1333 C C . HIS A 1 171 ? 27.636 -5.012 4.579 1.00 12.21 185 HIS A C 1
ATOM 1334 O O . HIS A 1 171 ? 26.486 -4.950 4.139 1.00 12.23 185 HIS A O 1
ATOM 1341 N N . TRP A 1 172 ? 28.389 -3.938 4.793 1.00 12.27 186 TRP A N 1
ATOM 1342 C CA . TRP A 1 172 ? 27.950 -2.609 4.381 1.00 12.49 186 TRP A CA 1
ATOM 1343 C C . TRP A 1 172 ? 29.103 -1.826 3.765 1.00 12.48 186 TRP A C 1
ATOM 1344 O O . TRP A 1 172 ? 30.015 -1.386 4.466 1.00 12.59 186 TRP A O 1
ATOM 1355 N N . ASP A 1 173 ? 29.051 -1.676 2.444 1.00 12.49 187 ASP A N 1
ATOM 1356 C CA . ASP A 1 173 ? 30.082 -0.978 1.683 1.00 12.57 187 ASP A CA 1
ATOM 1357 C C . ASP A 1 173 ? 29.438 -0.182 0.551 1.00 12.71 187 ASP A C 1
ATOM 1358 O O . ASP A 1 173 ? 29.005 -0.751 -0.457 1.00 12.86 187 ASP A O 1
ATOM 1363 N N . THR A 1 174 ? 29.374 1.135 0.727 1.00 12.84 188 THR A N 1
ATOM 1364 C CA . THR A 1 174 ? 28.736 2.020 -0.250 1.00 12.91 188 THR A CA 1
ATOM 1365 C C . THR A 1 174 ? 29.704 2.485 -1.340 1.00 13.10 188 THR A C 1
ATOM 1366 O O . THR A 1 174 ? 29.276 2.957 -2.395 1.00 13.04 188 THR A O 1
ATOM 1370 N N . GLY A 1 175 ? 31.003 2.349 -1.076 1.00 13.29 189 GLY A N 1
ATOM 1371 C CA . GLY A 1 175 ? 32.036 2.685 -2.053 1.00 13.73 189 GLY A CA 1
ATOM 1372 C C . GLY A 1 175 ? 32.513 1.465 -2.821 1.00 14.03 189 GLY A C 1
ATOM 1373 O O . GLY A 1 175 ? 31.874 0.412 -2.789 1.00 14.09 189 GLY A O 1
ATOM 1374 N N . VAL A 1 176 ? 33.640 1.610 -3.512 1.00 14.35 190 VAL A N 1
ATOM 1375 C CA . VAL A 1 176 ? 34.230 0.504 -4.263 1.00 14.67 190 VAL A CA 1
ATOM 1376 C C . VAL A 1 176 ? 35.035 -0.394 -3.323 1.00 14.76 190 VAL A C 1
ATOM 1377 O O . VAL A 1 176 ? 35.891 0.083 -2.573 1.00 14.97 190 VAL A O 1
ATOM 1381 N N . VAL A 1 177 ? 34.738 -1.690 -3.362 1.00 14.98 191 VAL A N 1
ATOM 1382 C CA . VAL A 1 177 ? 35.428 -2.678 -2.537 1.00 15.12 191 VAL A CA 1
ATOM 1383 C C . VAL A 1 177 ? 36.515 -3.370 -3.355 1.00 15.09 191 VAL A C 1
ATOM 1384 O O . VAL A 1 177 ? 36.271 -3.799 -4.484 1.00 15.26 191 VAL A O 1
ATOM 1388 N N . SER A 1 178 ? 37.711 -3.473 -2.781 1.00 15.05 192 SER A N 1
ATOM 1389 C CA . SER A 1 178 ? 38.805 -4.210 -3.408 1.00 14.95 192 SER A CA 1
ATOM 1390 C C . SER A 1 178 ? 38.562 -5.711 -3.282 1.00 14.82 192 SER A C 1
ATOM 1391 O O . SER A 1 178 ? 38.353 -6.220 -2.179 1.00 14.73 192 SER A O 1
ATOM 1394 N N . CYS A 1 179 ? 38.575 -6.409 -4.415 1.00 14.68 193 CYS A N 1
ATOM 1395 C CA . CYS A 1 179 ? 38.432 -7.866 -4.429 1.00 14.53 193 CYS A CA 1
ATOM 1396 C C . CYS A 1 179 ? 39.587 -8.532 -5.171 1.00 14.29 193 CYS A C 1
ATOM 1397 O O . CYS A 1 179 ? 40.028 -8.048 -6.217 1.00 14.46 193 CYS A O 1
ATOM 1400 N N . LEU A 1 180 ? 40.069 -9.643 -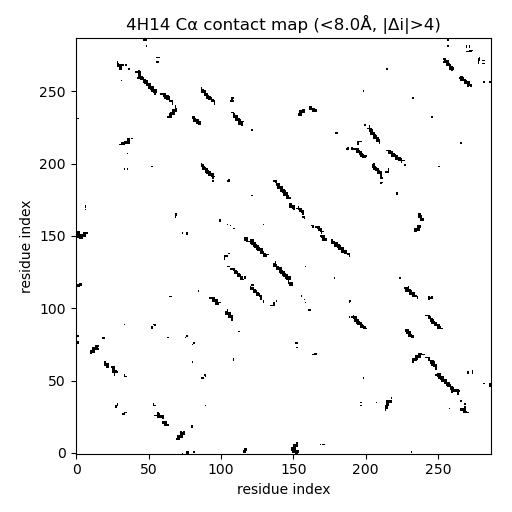4.620 1.00 13.86 194 LEU A N 1
ATOM 1401 C CA . LEU A 1 180 ? 41.119 -10.438 -5.255 1.00 13.53 194 LEU A CA 1
ATOM 1402 C C . LEU A 1 180 ? 40.519 -11.446 -6.229 1.00 13.32 194 LEU A C 1
ATOM 1403 O O . LEU A 1 180 ? 41.173 -11.866 -7.188 1.00 13.34 194 LEU A O 1
ATOM 1408 N N . TYR A 1 181 ? 39.271 -11.826 -5.969 1.00 12.96 195 TYR A N 1
ATOM 1409 C CA . TYR A 1 181 ? 38.562 -12.819 -6.765 1.00 12.66 195 TYR A CA 1
ATOM 1410 C C . TYR A 1 181 ? 37.063 -12.653 -6.588 1.00 12.50 195 TYR A C 1
ATOM 1411 O O . TYR A 1 181 ? 36.594 -12.323 -5.498 1.00 12.53 195 TYR A O 1
ATOM 1420 N N . LYS A 1 182 ? 36.322 -12.879 -7.669 1.00 12.37 196 LYS A N 1
ATOM 1421 C CA . LYS A 1 182 ? 34.865 -12.998 -7.613 1.00 12.32 196 LYS A CA 1
ATOM 1422 C C . LYS A 1 182 ? 34.315 -13.602 -8.895 1.00 12.12 196 LYS A C 1
ATOM 1423 O O . LYS A 1 182 ? 34.762 -13.259 -9.985 1.00 12.11 196 LYS A O 1
ATOM 1429 N N . ARG A 1 183 ? 33.363 -14.521 -8.749 1.00 11.76 197 ARG A N 1
ATOM 1430 C CA . ARG A 1 183 ? 32.575 -15.029 -9.874 1.00 11.69 197 ARG A CA 1
ATOM 1431 C C . ARG A 1 183 ? 31.441 -15.937 -9.414 1.00 11.39 197 ARG A C 1
ATOM 1432 O O . ARG A 1 183 ? 31.414 -16.392 -8.265 1.00 11.21 197 ARG A O 1
ATOM 1440 N N . ASN A 1 184 ? 30.507 -16.182 -10.325 1.00 11.24 198 ASN A N 1
ATOM 1441 C CA . ASN A 1 184 ? 29.414 -17.110 -10.095 1.00 11.16 198 ASN A CA 1
ATOM 1442 C C . ASN A 1 184 ? 29.712 -18.488 -10.670 1.00 11.12 198 ASN A C 1
ATOM 1443 O O . ASN A 1 184 ? 30.303 -18.614 -11.747 1.00 11.09 198 ASN A O 1
ATOM 1448 N N . PHE A 1 185 ? 29.308 -19.512 -9.927 1.00 11.22 199 PHE A N 1
ATOM 1449 C CA . PHE A 1 185 ? 29.347 -20.892 -10.387 1.00 11.39 199 PHE A CA 1
ATOM 1450 C C . PHE A 1 185 ? 27.924 -21.425 -10.355 1.00 11.63 199 PHE A C 1
ATOM 1451 O O . PHE A 1 185 ? 27.159 -21.081 -9.456 1.00 11.73 199 PHE A O 1
ATOM 1459 N N . THR A 1 186 ? 27.566 -22.257 -11.328 1.00 11.84 200 THR A N 1
ATOM 1460 C CA . THR A 1 186 ? 26.248 -22.894 -11.327 1.00 12.14 200 THR A CA 1
ATOM 1461 C C . THR A 1 186 ? 26.179 -23.984 -10.264 1.00 12.11 200 THR A C 1
ATOM 1462 O O . THR A 1 186 ? 27.186 -24.622 -9.951 1.00 12.11 200 THR A O 1
ATOM 1466 N N . TYR A 1 187 ? 24.991 -24.180 -9.699 1.00 12.17 201 TYR A N 1
ATOM 1467 C CA . TYR A 1 187 ? 24.728 -25.363 -8.891 1.00 12.22 201 TYR A CA 1
ATOM 1468 C C . TYR A 1 187 ? 23.364 -25.953 -9.230 1.00 12.38 201 TYR A C 1
ATOM 1469 O O . TYR A 1 187 ? 22.447 -25.235 -9.637 1.00 12.38 201 TYR A O 1
ATOM 1478 N N . ASP A 1 188 ? 23.260 -27.269 -9.074 1.00 12.69 202 ASP A N 1
ATOM 1479 C CA . ASP A 1 188 ? 22.040 -28.010 -9.351 1.00 12.98 202 ASP A CA 1
ATOM 1480 C C . ASP A 1 188 ? 21.042 -27.779 -8.222 1.00 12.99 202 ASP A C 1
ATOM 1481 O O . ASP A 1 188 ? 21.266 -28.209 -7.088 1.00 12.95 202 ASP A O 1
ATOM 1486 N N . VAL A 1 189 ? 19.943 -27.096 -8.539 1.00 13.11 203 VAL A N 1
ATOM 1487 C CA . VAL A 1 189 ? 18.908 -26.781 -7.546 1.00 13.27 203 VAL A CA 1
ATOM 1488 C C . VAL A 1 189 ? 18.187 -28.033 -7.037 1.00 13.49 203 VAL A C 1
ATOM 1489 O O . VAL A 1 189 ? 17.566 -28.009 -5.972 1.00 13.37 203 VAL A O 1
ATOM 1493 N N . ASN A 1 190 ? 18.289 -29.118 -7.803 1.00 13.80 204 ASN A N 1
ATOM 1494 C CA . ASN A 1 190 ? 17.649 -30.391 -7.472 1.00 14.23 204 ASN A CA 1
ATOM 1495 C C . ASN A 1 190 ? 18.535 -31.344 -6.663 1.00 14.27 204 ASN A C 1
ATOM 1496 O O . ASN A 1 190 ? 18.081 -32.415 -6.252 1.00 14.40 204 ASN A O 1
ATOM 1501 N N . ALA A 1 191 ? 19.790 -30.956 -6.440 1.00 14.34 205 ALA A N 1
ATOM 1502 C CA . ALA A 1 191 ? 20.736 -31.778 -5.683 1.00 14.28 205 ALA A CA 1
ATOM 1503 C C . ALA A 1 191 ? 20.315 -31.914 -4.222 1.00 14.25 205 ALA A C 1
ATOM 1504 O O . ALA A 1 191 ? 19.754 -30.983 -3.643 1.00 14.18 205 ALA A O 1
ATOM 1506 N N . ASP A 1 192 ? 20.581 -33.080 -3.639 1.00 14.21 206 ASP A N 1
ATOM 1507 C CA . ASP A 1 192 ? 20.245 -33.340 -2.240 1.00 14.26 206 ASP A CA 1
ATOM 1508 C C . ASP A 1 192 ? 21.262 -32.694 -1.304 1.00 14.00 206 ASP A C 1
ATOM 1509 O O . ASP A 1 192 ? 20.891 -32.054 -0.316 1.00 13.82 206 ASP A O 1
ATOM 1514 N N . TYR A 1 193 ? 22.541 -32.866 -1.629 1.00 13.74 207 TYR A N 1
ATOM 1515 C CA . TYR A 1 193 ? 23.634 -32.315 -0.837 1.00 13.50 207 TYR A CA 1
ATOM 1516 C C . TYR A 1 193 ? 24.713 -31.681 -1.709 1.00 13.12 207 TYR A C 1
ATOM 1517 O O . TYR A 1 193 ? 24.958 -32.119 -2.838 1.00 13.07 207 TYR A O 1
ATOM 1526 N N . LEU A 1 194 ? 25.342 -30.642 -1.169 1.00 12.62 208 LEU A N 1
ATOM 1527 C CA . LEU A 1 194 ? 26.487 -29.994 -1.795 1.00 12.23 208 LEU A CA 1
ATOM 1528 C C . LEU A 1 194 ? 27.712 -30.229 -0.923 1.00 11.90 208 LEU A C 1
ATOM 1529 O O . LEU A 1 194 ? 27.641 -30.112 0.303 1.00 11.93 208 LEU A O 1
ATOM 1534 N N . TYR A 1 195 ? 28.830 -30.568 -1.557 1.00 11.55 209 TYR A N 1
ATOM 1535 C CA . TYR A 1 195 ? 30.066 -30.859 -0.838 1.00 11.14 209 TYR A CA 1
ATOM 1536 C C . TYR A 1 195 ? 31.153 -29.848 -1.176 1.00 10.86 209 TYR A C 1
ATOM 1537 O O . TYR A 1 195 ? 31.310 -29.460 -2.336 1.00 10.67 209 TYR A O 1
ATOM 1546 N N . PHE A 1 196 ? 31.891 -29.423 -0.152 1.00 10.48 210 PHE A N 1
ATOM 1547 C CA . PHE A 1 196 ? 32.939 -28.416 -0.302 1.00 10.23 210 PHE A CA 1
ATOM 1548 C C . PHE A 1 196 ? 34.227 -28.794 0.421 1.00 10.23 210 PHE A C 1
ATOM 1549 O O . PHE A 1 196 ? 34.194 -29.326 1.532 1.00 10.17 210 PHE A O 1
ATOM 1557 N N . HIS A 1 197 ? 35.357 -28.508 -0.222 1.00 10.20 211 HIS A N 1
ATOM 1558 C CA . HIS A 1 197 ? 36.646 -28.429 0.456 1.00 10.18 211 HIS A CA 1
ATOM 1559 C C . HIS A 1 197 ? 37.101 -26.973 0.423 1.00 10.37 211 HIS A C 1
ATOM 1560 O O . HIS A 1 197 ? 37.152 -26.362 -0.646 1.00 10.29 211 HIS A O 1
ATOM 1567 N N . PHE A 1 198 ? 37.397 -26.414 1.591 1.00 10.58 212 PHE A N 1
ATOM 1568 C CA . PHE A 1 198 ? 38.054 -25.113 1.675 1.00 10.92 212 PHE A CA 1
ATOM 1569 C C . PHE A 1 198 ? 39.336 -25.287 2.469 1.00 11.32 212 PHE A C 1
ATOM 1570 O O . PHE A 1 198 ? 39.290 -25.683 3.633 1.00 11.26 212 PHE A O 1
ATOM 1578 N N . TYR A 1 199 ? 40.478 -25.006 1.849 1.00 11.89 213 TYR A N 1
ATOM 1579 C CA . TYR A 1 199 ? 41.74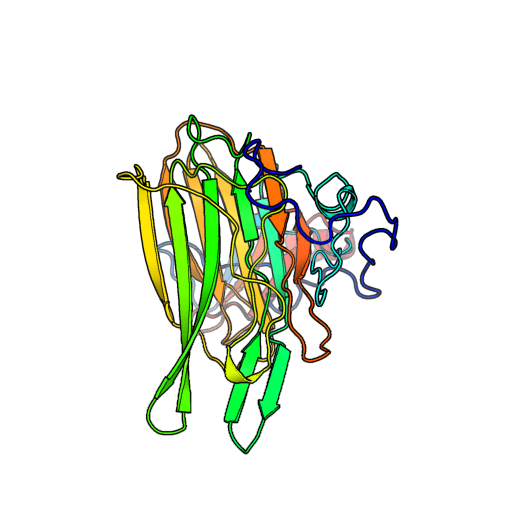7 -25.052 2.576 1.00 12.45 213 TYR A CA 1
ATOM 1580 C C . TYR A 1 199 ? 42.739 -23.975 2.153 1.00 12.91 213 TYR A C 1
ATOM 1581 O O . TYR A 1 199 ? 42.546 -23.301 1.139 1.00 12.91 213 TYR A O 1
ATOM 1590 N N . GLN A 1 200 ? 43.787 -23.805 2.955 1.00 13.50 214 GLN A N 1
ATOM 1591 C CA . GLN A 1 200 ? 44.858 -22.862 2.643 1.00 14.18 214 GLN A CA 1
ATOM 1592 C C . GLN A 1 200 ? 46.227 -23.536 2.698 1.00 14.73 214 GLN A C 1
ATOM 1593 O O . GLN A 1 200 ? 46.481 -24.381 3.561 1.00 14.86 214 GLN A O 1
ATOM 1599 N N . GLU A 1 201 ? 47.094 -23.155 1.762 1.00 15.43 215 GLU A N 1
ATOM 1600 C CA . GLU A 1 201 ? 48.426 -23.739 1.626 1.00 16.14 215 GLU A CA 1
ATOM 1601 C C . GLU A 1 201 ? 49.382 -22.714 1.019 1.00 16.25 215 GLU A C 1
ATOM 1602 O O . GLU A 1 201 ? 49.192 -22.274 -0.118 1.00 16.39 215 GLU A O 1
ATOM 1608 N N . GLY A 1 202 ? 50.399 -22.336 1.792 1.00 16.50 216 GLY A N 1
ATOM 1609 C CA . GLY A 1 202 ? 51.429 -21.394 1.345 1.00 16.63 216 GLY A CA 1
ATOM 1610 C C . GLY A 1 202 ? 50.909 -20.023 0.950 1.00 16.59 216 GLY A C 1
ATOM 1611 O O . GLY A 1 202 ? 51.383 -19.430 -0.024 1.00 16.87 216 GLY A O 1
ATOM 1612 N N . GLY A 1 203 ? 49.933 -19.523 1.706 1.00 16.51 217 GLY A N 1
ATOM 1613 C CA . GLY A 1 203 ? 49.335 -18.212 1.451 1.00 16.21 217 GLY A CA 1
ATOM 1614 C C . GLY A 1 203 ? 48.281 -18.209 0.357 1.00 16.03 217 GLY A C 1
ATOM 1615 O O . GLY A 1 203 ? 47.828 -17.146 -0.070 1.00 16.05 217 GLY A O 1
ATOM 1616 N N . THR A 1 204 ? 47.891 -19.400 -0.094 1.00 15.84 218 THR A N 1
ATOM 1617 C CA . THR A 1 204 ? 46.896 -19.550 -1.152 1.00 15.63 218 THR A CA 1
ATOM 1618 C C . THR A 1 204 ? 45.662 -20.294 -0.641 1.00 15.29 218 THR A C 1
ATOM 1619 O O . THR A 1 204 ? 45.775 -21.379 -0.071 1.00 15.38 218 THR A O 1
ATOM 1623 N N . PHE A 1 205 ? 44.492 -19.694 -0.848 1.00 14.88 219 PHE A N 1
ATOM 1624 C CA . PHE A 1 205 ? 43.214 -20.313 -0.499 1.00 14.41 219 PHE A CA 1
ATOM 1625 C C . PHE A 1 205 ? 42.696 -21.147 -1.669 1.00 14.21 219 PHE A C 1
ATOM 1626 O O . PHE A 1 205 ? 42.756 -20.712 -2.817 1.00 14.21 219 PHE A O 1
ATOM 1634 N N . TYR A 1 206 ? 42.183 -22.338 -1.364 1.00 13.92 220 TYR A N 1
ATOM 1635 C CA . TYR A 1 206 ? 41.656 -23.262 -2.369 1.00 13.72 220 TYR A CA 1
ATOM 1636 C C . TYR A 1 206 ? 40.193 -23.593 -2.098 1.00 13.42 220 TYR A C 1
ATOM 1637 O O . TYR A 1 206 ? 39.790 -23.742 -0.942 1.00 13.46 220 TYR A O 1
ATOM 1646 N N . ALA A 1 207 ? 39.407 -23.722 -3.165 1.00 13.11 221 ALA A N 1
ATOM 1647 C CA . ALA A 1 207 ? 38.020 -24.170 -3.049 1.00 12.74 221 ALA A CA 1
ATOM 1648 C C . ALA A 1 207 ? 37.690 -25.289 -4.036 1.00 12.56 221 ALA A C 1
ATOM 1649 O O . ALA A 1 207 ? 38.001 -25.198 -5.226 1.00 12.51 221 ALA A O 1
ATOM 1651 N N . TYR A 1 208 ? 37.068 -26.344 -3.515 1.00 12.28 222 TYR A N 1
ATOM 1652 C CA . TYR A 1 208 ? 36.617 -27.490 -4.302 1.00 12.10 222 TYR A CA 1
ATOM 1653 C C . TYR A 1 208 ? 35.132 -27.713 -4.038 1.00 12.07 222 TYR A C 1
ATOM 1654 O O . TYR A 1 208 ? 34.654 -27.453 -2.933 1.00 11.90 222 TYR A O 1
ATOM 1663 N N . PHE A 1 209 ? 34.408 -28.205 -5.042 1.00 12.15 223 PHE A N 1
ATOM 1664 C CA . PHE A 1 209 ? 32.953 -28.356 -4.943 1.00 12.39 223 PHE A CA 1
ATOM 1665 C C . PHE A 1 209 ? 32.395 -29.452 -5.850 1.00 12.43 223 PHE A C 1
ATOM 1666 O O . PHE A 1 209 ? 32.940 -29.725 -6.922 1.00 12.47 223 PHE A O 1
ATOM 1674 N N . THR A 1 210 ? 31.322 -30.090 -5.385 1.00 12.45 224 THR A N 1
ATOM 1675 C CA . THR A 1 210 ? 30.484 -30.955 -6.216 1.00 12.61 224 THR A CA 1
ATOM 1676 C C . THR A 1 210 ? 29.064 -31.054 -5.659 1.00 12.71 224 THR A C 1
ATOM 1677 O O . THR A 1 210 ? 28.851 -30.962 -4.447 1.00 12.62 224 THR A O 1
ATOM 1681 N N . ASP A 1 211 ? 28.100 -31.225 -6.558 1.00 12.88 225 ASP A N 1
ATOM 1682 C CA . ASP A 1 211 ? 26.738 -31.585 -6.174 0.50 13.13 225 ASP A CA 1
ATOM 1683 C C . ASP A 1 211 ? 26.165 -32.642 -7.123 1.00 13.39 225 ASP A C 1
ATOM 1684 O O . ASP A 1 211 ? 24.950 -32.841 -7.193 1.00 13.59 225 ASP A O 1
ATOM 1689 N N . THR A 1 212 ? 27.062 -33.317 -7.840 1.00 13.74 226 THR A N 1
ATOM 1690 C CA . THR A 1 212 ? 26.693 -34.379 -8.781 1.00 14.03 226 THR A CA 1
ATOM 1691 C C . THR A 1 212 ? 27.310 -35.726 -8.393 1.00 14.02 226 THR A C 1
ATOM 1692 O O . THR A 1 212 ? 27.084 -36.740 -9.058 1.00 14.43 226 THR A O 1
ATOM 1696 N N . GLY A 1 213 ? 28.086 -35.722 -7.312 1.00 13.90 227 GLY A N 1
ATOM 1697 C CA . GLY A 1 213 ? 28.700 -36.931 -6.765 1.00 13.42 227 GLY A CA 1
ATOM 1698 C C . GLY A 1 213 ? 29.131 -36.694 -5.331 1.00 13.14 227 GLY A C 1
ATOM 1699 O O . GLY A 1 213 ? 28.595 -35.810 -4.659 1.00 13.23 227 GLY A O 1
ATOM 1700 N N . VAL A 1 214 ? 30.098 -37.477 -4.859 1.00 12.77 228 VAL A N 1
ATOM 1701 C CA . VAL A 1 214 ? 30.632 -37.304 -3.501 1.00 12.57 228 VAL A CA 1
ATOM 1702 C C . VAL A 1 214 ? 32.108 -36.890 -3.488 1.00 12.47 228 VAL A C 1
ATOM 1703 O O . VAL A 1 214 ? 32.689 -36.685 -2.420 1.00 12.31 228 VAL A O 1
ATOM 1707 N N . VAL A 1 215 ? 32.701 -36.763 -4.674 1.00 12.39 229 VAL A N 1
ATOM 1708 C CA . VAL A 1 215 ? 34.095 -36.337 -4.811 1.00 12.45 229 VAL A CA 1
ATOM 1709 C C . VAL A 1 215 ? 34.146 -34.935 -5.418 1.00 12.55 229 VAL A C 1
ATOM 1710 O O . VAL A 1 215 ? 33.663 -34.712 -6.532 1.00 12.69 229 VAL A O 1
ATOM 1714 N N . THR A 1 216 ? 34.728 -33.996 -4.677 1.00 12.67 230 THR A N 1
ATOM 1715 C CA . THR A 1 216 ? 34.734 -32.587 -5.077 1.00 12.69 230 THR A CA 1
ATOM 1716 C C . THR A 1 216 ? 35.741 -32.279 -6.185 1.00 13.02 230 THR A C 1
ATOM 1717 O O . THR A 1 216 ? 36.745 -32.977 -6.343 1.00 12.80 230 THR A O 1
ATOM 1721 N N . LYS A 1 217 ? 35.450 -31.227 -6.948 1.00 13.40 231 LYS A N 1
ATOM 1722 C CA . LYS A 1 217 ? 36.300 -30.790 -8.051 1.00 13.97 231 LYS A CA 1
ATOM 1723 C C . LYS A 1 217 ? 36.725 -29.337 -7.856 1.00 14.00 231 LYS A C 1
ATOM 1724 O O . LYS A 1 217 ? 35.958 -28.520 -7.346 1.00 13.99 231 LYS A O 1
ATOM 1730 N N . PHE A 1 218 ? 37.951 -29.032 -8.275 1.00 14.24 232 PHE A N 1
ATOM 1731 C CA . PHE A 1 218 ? 38.543 -27.699 -8.156 1.00 14.39 232 PHE A CA 1
ATOM 1732 C C . PHE A 1 218 ? 37.670 -26.599 -8.760 1.00 14.63 232 PHE A C 1
ATOM 1733 O O . PHE A 1 218 ? 37.247 -26.693 -9.915 1.00 14.69 232 PHE A O 1
ATOM 1741 N N . LEU A 1 219 ? 37.396 -25.570 -7.962 1.00 14.88 233 LEU A N 1
ATOM 1742 C CA . LEU A 1 219 ? 36.692 -24.384 -8.442 1.00 15.25 233 LEU A CA 1
ATOM 1743 C C . LEU A 1 219 ? 37.673 -23.263 -8.751 1.00 15.44 233 LEU A C 1
ATOM 1744 O O . LEU A 1 219 ? 37.718 -22.765 -9.878 1.00 15.55 233 LEU A O 1
ATOM 1749 N N . PHE A 1 220 ? 38.453 -22.873 -7.743 1.00 15.65 234 PHE A N 1
ATOM 1750 C CA . PHE A 1 220 ? 39.428 -21.795 -7.877 1.00 15.90 234 PHE A CA 1
ATOM 1751 C C . PHE A 1 220 ? 40.435 -21.777 -6.732 1.00 16.14 234 PHE A C 1
ATOM 1752 O O . PHE A 1 220 ? 40.237 -22.417 -5.694 1.00 16.04 234 PHE A O 1
ATOM 1760 N N . ASN A 1 221 ? 41.519 -21.038 -6.944 1.00 16.43 235 ASN A N 1
ATOM 1761 C CA . ASN A 1 221 ? 42.435 -20.671 -5.872 1.00 16.82 235 ASN A CA 1
ATOM 1762 C C . ASN A 1 221 ? 42.861 -19.210 -5.974 1.00 17.03 235 ASN A C 1
ATOM 1763 O O . ASN A 1 221 ? 42.843 -18.626 -7.061 1.00 17.24 235 ASN A O 1
ATOM 1768 N N . VAL A 1 222 ? 43.208 -18.619 -4.834 1.00 17.23 236 VAL A N 1
ATOM 1769 C CA . VAL A 1 222 ? 43.642 -17.221 -4.778 1.00 17.47 236 VAL A CA 1
ATOM 1770 C C . VAL A 1 222 ? 44.766 -17.013 -3.776 1.00 17.53 236 VAL A C 1
ATOM 1771 O O . VAL A 1 222 ? 44.740 -17.568 -2.677 1.00 17.59 236 VAL A O 1
ATOM 1775 N N . TYR A 1 223 ? 45.747 -16.205 -4.164 1.00 17.60 237 TYR A N 1
ATOM 1776 C CA . TYR A 1 223 ? 46.839 -15.850 -3.271 1.00 17.70 237 TYR A CA 1
ATOM 1777 C C . TYR A 1 223 ? 46.423 -14.704 -2.359 1.00 17.73 237 TYR A C 1
ATOM 1778 O O . TYR A 1 223 ? 45.955 -13.661 -2.823 1.00 17.67 237 TYR A O 1
ATOM 1787 N N . LEU A 1 224 ? 46.601 -14.912 -1.059 1.00 17.85 238 LEU A N 1
ATOM 1788 C CA . LEU A 1 224 ? 46.257 -13.914 -0.054 1.00 17.99 238 LEU A CA 1
ATOM 1789 C C . LEU A 1 224 ? 47.507 -13.284 0.555 1.00 18.01 238 LEU A C 1
ATOM 1790 O O . LEU A 1 224 ? 47.508 -12.100 0.899 1.00 18.19 238 LEU A O 1
ATOM 1795 N N . GLY A 1 225 ? 48.565 -14.083 0.688 1.00 17.96 239 GLY A N 1
ATOM 1796 C CA . GLY A 1 225 ? 49.802 -13.641 1.330 1.00 17.76 239 GLY A CA 1
ATOM 1797 C C . GLY A 1 225 ? 49.678 -13.564 2.840 1.00 17.63 239 GLY A C 1
ATOM 1798 O O . GLY A 1 225 ? 50.614 -13.153 3.529 1.00 17.85 239 GLY A O 1
ATOM 1799 N N . THR A 1 226 ? 48.510 -13.955 3.344 1.00 17.38 240 THR A N 1
ATOM 1800 C CA . THR A 1 226 ? 48.214 -13.974 4.773 1.00 17.16 240 THR A CA 1
ATOM 1801 C C . THR A 1 226 ? 47.538 -15.299 5.129 1.00 16.75 240 THR A C 1
ATOM 1802 O O . THR A 1 226 ? 47.201 -16.088 4.244 1.00 16.80 240 THR A O 1
ATOM 1806 N N . VAL A 1 227 ? 47.341 -15.532 6.424 1.00 16.34 241 VAL A N 1
ATOM 1807 C CA . VAL A 1 227 ? 46.693 -16.751 6.899 1.00 15.95 241 VAL A CA 1
ATOM 1808 C C . VAL A 1 227 ? 45.283 -16.442 7.400 1.00 15.60 241 VAL A C 1
ATOM 1809 O O . VAL A 1 227 ? 45.087 -15.532 8.209 1.00 15.72 241 VAL A O 1
ATOM 1813 N N . LEU A 1 228 ? 44.304 -17.192 6.897 1.00 15.14 242 LEU A N 1
ATOM 1814 C CA . LEU A 1 228 ? 42.935 -17.120 7.407 1.00 14.72 242 LEU A CA 1
ATOM 1815 C C . LEU A 1 228 ? 42.870 -17.865 8.735 1.00 14.31 242 LEU A C 1
ATOM 1816 O O . LEU A 1 228 ? 43.544 -18.881 8.913 1.00 14.50 242 LEU A O 1
ATOM 1821 N N . SER A 1 229 ? 42.063 -17.361 9.665 1.00 13.72 243 SER A N 1
ATOM 1822 C CA . SER A 1 229 ? 42.041 -17.902 11.024 1.00 13.25 243 SER A CA 1
ATOM 1823 C C . SER A 1 229 ? 40.665 -18.357 11.512 1.00 12.81 243 SER A C 1
ATOM 1824 O O . SER A 1 229 ? 40.573 -19.126 12.471 1.00 12.78 243 SER A O 1
ATOM 1827 N N . HIS A 1 230 ? 39.604 -17.881 10.863 1.00 12.29 244 HIS A N 1
ATOM 1828 C CA . HIS A 1 230 ? 38.242 -18.167 11.312 1.00 11.87 244 HIS A CA 1
ATOM 1829 C C . HIS A 1 230 ? 37.260 -18.396 10.171 1.00 11.45 244 HIS A C 1
ATOM 1830 O O . HIS A 1 230 ? 37.424 -17.851 9.077 1.00 11.43 244 HIS A O 1
ATOM 1837 N N . TYR A 1 231 ? 36.248 -19.217 10.437 1.00 10.87 245 TYR A N 1
ATOM 1838 C CA . TYR A 1 231 ? 35.114 -19.366 9.529 1.00 10.38 245 TYR A CA 1
ATOM 1839 C C . TYR A 1 231 ? 33.800 -19.151 10.272 1.00 10.06 245 TYR A C 1
ATOM 1840 O O . TYR A 1 231 ? 33.723 -19.347 11.490 1.00 9.82 245 TYR A O 1
ATOM 1849 N N . TYR A 1 232 ? 32.774 -18.735 9.535 1.00 9.61 246 TYR A N 1
ATOM 1850 C CA . TYR A 1 232 ? 31.446 -18.552 10.102 1.00 9.41 246 TYR A CA 1
ATOM 1851 C C . TYR A 1 232 ? 30.352 -18.854 9.091 1.00 9.32 246 TYR A C 1
ATOM 1852 O O . TYR A 1 232 ? 30.311 -18.268 8.005 1.00 9.26 246 TYR A O 1
ATOM 1861 N N . VAL A 1 233 ? 29.475 -19.781 9.462 1.00 9.19 247 VAL A N 1
ATOM 1862 C CA . VAL A 1 233 ? 28.292 -20.094 8.675 1.00 9.17 247 VAL A CA 1
ATOM 1863 C C . VAL A 1 233 ? 27.185 -19.131 9.095 1.00 9.14 247 VAL A C 1
ATOM 1864 O O . VAL A 1 233 ? 26.758 -19.122 10.254 1.00 9.28 247 VAL A O 1
ATOM 1868 N N . LEU A 1 234 ? 26.745 -18.312 8.144 1.00 9.19 248 LEU A N 1
ATOM 1869 C CA . LEU A 1 234 ? 25.796 -17.234 8.408 1.00 9.24 248 LEU A CA 1
ATOM 1870 C C 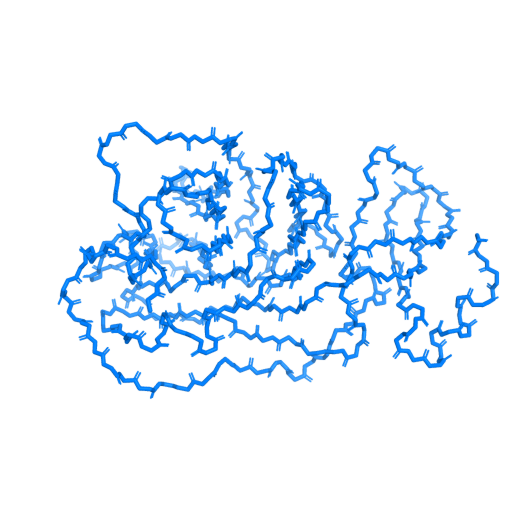. LEU A 1 234 ? 24.389 -17.756 8.678 1.00 9.31 248 LEU A C 1
ATOM 1871 O O . LEU A 1 234 ? 23.934 -18.687 8.009 1.00 9.19 248 LEU A O 1
ATOM 1876 N N . PRO A 1 235 ? 23.695 -17.161 9.668 1.00 9.40 249 PRO A N 1
ATOM 1877 C CA . PRO A 1 235 ? 22.278 -17.447 9.856 1.00 9.72 249 PRO A CA 1
ATOM 1878 C C . PRO A 1 235 ? 21.457 -17.065 8.629 1.00 10.00 249 PRO A C 1
ATOM 1879 O O . PRO A 1 235 ? 21.796 -16.114 7.918 1.00 9.99 249 PRO A O 1
ATOM 1883 N N . LEU A 1 236 ? 20.397 -17.824 8.385 1.00 10.39 250 LEU A N 1
ATOM 1884 C CA . LEU A 1 236 ? 19.438 -17.511 7.341 1.00 10.76 250 LEU A CA 1
ATOM 1885 C C . LEU A 1 236 ? 18.099 -17.242 8.014 1.00 10.92 250 LEU A C 1
ATOM 1886 O O . LEU A 1 236 ? 17.626 -18.055 8.809 1.00 11.01 250 LEU A O 1
ATOM 1891 N N . THR A 1 237 ? 17.502 -16.093 7.709 1.00 11.06 251 THR A N 1
ATOM 1892 C CA . THR A 1 237 ? 16.194 -15.744 8.259 1.00 11.29 251 THR A CA 1
ATOM 1893 C C . THR A 1 237 ? 15.102 -15.855 7.199 1.00 11.30 251 THR A C 1
ATOM 1894 O O . THR A 1 237 ? 15.300 -15.478 6.041 1.00 11.23 251 THR A O 1
ATOM 1898 N N . CYS A 1 238 ? 13.958 -16.391 7.611 1.00 11.41 252 CYS A N 1
ATOM 1899 C CA . CYS A 1 238 ? 12.822 -16.610 6.724 1.00 11.62 252 CYS A CA 1
ATOM 1900 C C . CYS A 1 238 ? 11.551 -16.746 7.548 1.00 11.63 252 CYS A C 1
ATOM 1901 O O . CYS A 1 238 ? 11.580 -17.287 8.654 1.00 11.53 252 CYS A O 1
ATOM 1904 N N . SER A 1 239 ? 10.440 -16.248 7.009 1.00 11.70 253 SER A N 1
ATOM 1905 C CA . SER A 1 239 ? 9.141 -16.368 7.670 1.00 11.97 253 SER A CA 1
ATOM 1906 C C . SER A 1 239 ? 8.598 -17.792 7.567 1.00 11.92 253 SER A C 1
ATOM 1907 O O . SER A 1 239 ? 7.828 -18.234 8.422 1.00 11.96 253 SER A O 1
ATOM 1910 N N . SER A 1 240 ? 9.003 -18.498 6.514 1.00 11.94 254 SER A N 1
ATOM 1911 C CA . SER A 1 240 ? 8.697 -19.915 6.365 1.00 12.07 254 SER A CA 1
ATOM 1912 C C . SER A 1 240 ? 9.625 -20.737 7.251 1.00 12.16 254 SER A C 1
ATOM 1913 O O . SER A 1 240 ? 10.837 -20.510 7.277 1.00 12.19 254 SER A O 1
ATOM 1916 N N . ALA A 1 241 ? 9.048 -21.684 7.985 1.00 12.26 255 ALA A N 1
ATOM 1917 C CA . ALA A 1 241 ? 9.830 -22.572 8.836 1.00 12.47 255 ALA A CA 1
ATOM 1918 C C . ALA A 1 241 ? 10.526 -23.634 7.991 1.00 12.64 255 ALA A C 1
ATOM 1919 O O . ALA A 1 241 ? 9.914 -24.225 7.099 1.00 12.96 255 ALA A O 1
ATOM 1921 N N . MET A 1 242 ? 11.812 -23.846 8.260 1.00 12.71 256 MET A N 1
ATOM 1922 C CA . MET A 1 242 ? 12.591 -24.895 7.596 1.00 12.72 256 MET A CA 1
ATOM 1923 C C . MET A 1 242 ? 13.807 -25.292 8.428 1.00 12.49 256 MET A C 1
ATOM 1924 O O . MET A 1 242 ? 14.239 -24.546 9.313 1.00 12.54 256 MET A O 1
ATOM 1929 N N . THR A 1 243 ? 14.341 -26.475 8.140 1.00 12.28 257 THR A N 1
ATOM 1930 C CA . THR A 1 243 ? 15.509 -26.997 8.835 1.00 12.09 257 THR A CA 1
ATOM 1931 C C . THR A 1 243 ? 16.707 -27.008 7.891 1.00 11.84 257 THR A C 1
ATOM 1932 O O . THR A 1 243 ? 16.655 -27.599 6.807 1.00 11.84 257 THR A O 1
ATOM 1936 N N . LEU A 1 244 ? 17.776 -26.336 8.311 1.00 11.50 258 LEU A N 1
ATOM 1937 C CA . LEU A 1 244 ? 18.992 -26.220 7.513 1.00 11.32 258 LEU A CA 1
ATOM 1938 C C . LEU A 1 244 ? 20.115 -27.060 8.105 1.00 11.15 258 LEU A C 1
ATOM 1939 O O . LEU A 1 244 ? 20.180 -27.256 9.323 1.00 11.10 258 LEU A O 1
ATOM 1944 N N . GLU A 1 245 ? 20.996 -27.553 7.237 1.00 11.03 259 GLU A N 1
ATOM 1945 C CA . GLU A 1 245 ? 22.157 -28.327 7.663 1.00 10.90 259 GLU A CA 1
ATOM 1946 C C . GLU A 1 245 ? 23.419 -27.897 6.924 1.00 10.58 259 GLU A C 1
ATOM 1947 O O . GLU A 1 245 ? 23.447 -27.843 5.690 1.00 10.64 259 GLU A O 1
ATOM 1953 N N . TYR A 1 246 ? 24.452 -27.581 7.697 1.00 10.25 260 TYR A N 1
ATOM 1954 C CA . TYR A 1 246 ? 25.771 -27.267 7.166 1.00 9.82 260 TYR A CA 1
ATOM 1955 C C . TYR A 1 246 ? 26.798 -28.006 8.023 1.00 9.74 260 TYR A C 1
ATOM 1956 O O . TYR A 1 246 ? 27.304 -27.469 9.012 1.00 9.54 260 TYR A O 1
ATOM 1965 N N . TRP A 1 247 ? 27.079 -29.252 7.644 1.00 9.65 261 TRP A N 1
ATOM 1966 C CA . TRP A 1 247 ? 27.949 -30.135 8.426 1.00 9.74 261 TRP A CA 1
ATOM 1967 C C . TRP A 1 247 ? 29.423 -29.865 8.142 1.00 9.79 261 TRP A C 1
ATOM 1968 O O . TRP A 1 247 ? 29.856 -29.913 6.991 1.00 9.99 261 TRP A O 1
ATOM 1979 N N . VAL A 1 248 ? 30.185 -29.586 9.199 1.00 9.74 262 VAL A N 1
ATOM 1980 C CA . VAL A 1 248 ? 31.597 -29.224 9.065 1.00 9.84 262 VAL A CA 1
ATOM 1981 C C . VAL A 1 248 ? 32.509 -30.147 9.877 1.00 9.76 262 VAL A C 1
ATOM 1982 O O . VAL A 1 248 ? 32.241 -30.441 11.045 1.00 9.77 262 VAL A O 1
ATOM 1986 N N . THR A 1 249 ? 33.586 -30.596 9.237 1.00 9.73 263 THR A N 1
ATOM 1987 C CA . THR A 1 249 ? 34.649 -31.355 9.893 1.00 9.89 263 THR A CA 1
ATOM 1988 C C . THR A 1 249 ? 36.001 -30.810 9.397 1.00 10.06 263 THR A C 1
ATOM 1989 O O . THR A 1 249 ? 36.098 -30.363 8.251 1.00 10.04 263 THR A O 1
ATOM 1993 N N . PRO A 1 250 ? 37.040 -30.811 10.259 1.00 10.21 264 PRO A N 1
ATOM 1994 C CA . PRO A 1 250 ? 38.297 -30.165 9.862 1.00 10.44 264 PRO A CA 1
ATOM 1995 C C . PRO A 1 250 ? 39.133 -30.964 8.863 1.00 10.60 264 PRO A C 1
ATOM 1996 O O . PRO A 1 250 ? 39.014 -32.190 8.785 1.00 10.68 264 PRO A O 1
ATOM 2000 N N . LEU A 1 251 ? 39.966 -30.254 8.104 1.00 10.83 265 LEU A N 1
ATOM 2001 C CA . LEU A 1 251 ? 40.963 -30.878 7.241 1.00 10.96 265 LEU A CA 1
ATOM 2002 C C . LEU A 1 251 ? 42.345 -30.732 7.861 1.00 11.19 265 LEU A C 1
ATOM 2003 O O . LEU A 1 251 ? 42.649 -29.713 8.481 1.00 11.13 265 LEU A O 1
ATOM 2008 N N . THR A 1 252 ? 43.169 -31.762 7.695 1.00 11.54 266 THR A N 1
ATOM 2009 C CA . THR A 1 252 ? 44.596 -31.698 8.014 1.00 11.90 266 THR A CA 1
ATOM 2010 C C . THR A 1 252 ? 45.380 -32.381 6.895 1.00 12.17 266 THR A C 1
ATOM 2011 O O . THR A 1 252 ? 44.792 -33.049 6.040 1.00 12.22 266 THR A O 1
ATOM 2015 N N . SER A 1 253 ? 46.701 -32.207 6.894 1.00 12.57 267 SER A N 1
ATOM 2016 C CA . SER A 1 253 ? 47.560 -32.874 5.918 1.00 12.88 267 SER A CA 1
ATOM 2017 C C . SER A 1 253 ? 47.657 -34.363 6.237 1.00 12.87 267 SER A C 1
ATOM 2018 O O . SER A 1 253 ? 48.195 -34.750 7.278 1.00 12.97 267 SER A O 1
ATOM 2021 N N . LYS A 1 254 ? 47.117 -35.190 5.344 1.00 12.86 268 LYS A N 1
ATOM 2022 C CA . LYS A 1 254 ? 47.041 -36.635 5.569 1.00 12.89 268 LYS A CA 1
ATOM 2023 C C . LYS A 1 254 ? 47.397 -37.436 4.324 1.00 12.93 268 LYS A C 1
ATOM 2024 O O . LYS A 1 254 ? 47.220 -36.966 3.197 1.00 13.12 268 LYS A O 1
ATOM 2030 N N . GLN A 1 255 ? 47.892 -38.652 4.543 1.00 12.93 269 GLN A N 1
ATOM 2031 C CA . GLN A 1 255 ? 48.150 -39.594 3.462 1.00 12.90 269 GLN A CA 1
ATOM 2032 C C . GLN A 1 255 ? 46.913 -40.456 3.224 1.00 12.63 269 GLN A C 1
ATOM 2033 O O . GLN A 1 255 ? 46.416 -41.117 4.139 1.00 12.53 269 GLN A O 1
ATOM 2039 N N . TYR A 1 256 ? 46.426 -40.435 1.988 1.00 12.22 270 TYR A N 1
ATOM 2040 C CA . TYR A 1 256 ? 45.251 -41.203 1.594 1.00 11.94 270 TYR A CA 1
ATOM 2041 C C . TYR A 1 256 ? 45.591 -42.198 0.493 1.00 11.89 270 TYR A C 1
ATOM 2042 O O . TYR A 1 256 ? 46.516 -41.978 -0.294 1.00 11.88 270 TYR A O 1
ATOM 2051 N N . LEU A 1 257 ? 44.842 -43.296 0.449 1.00 11.87 271 LEU A N 1
ATOM 2052 C CA . LEU A 1 257 ? 44.908 -44.226 -0.670 1.00 11.86 271 LEU A CA 1
ATOM 2053 C C . LEU A 1 257 ? 43.659 -44.059 -1.529 1.00 11.92 271 LEU A C 1
ATOM 2054 O O . LEU A 1 257 ? 42.551 -44.364 -1.088 1.00 11.85 271 LEU A O 1
ATOM 2059 N N . LEU A 1 258 ? 43.848 -43.561 -2.750 1.00 12.03 272 LEU A N 1
ATOM 2060 C CA . LEU A 1 258 ? 42.736 -43.306 -3.666 1.00 12.17 272 LEU A CA 1
ATOM 2061 C C . LEU A 1 258 ? 42.685 -44.321 -4.800 1.00 12.31 272 LEU A C 1
ATOM 2062 O O . LEU A 1 258 ? 43.713 -44.669 -5.380 1.00 12.40 272 LEU A O 1
ATOM 2067 N N . ALA A 1 259 ? 41.478 -44.782 -5.113 1.00 12.44 273 ALA A N 1
ATOM 2068 C CA . ALA A 1 259 ? 41.264 -45.703 -6.222 1.00 12.65 273 ALA A CA 1
ATOM 2069 C C . ALA A 1 259 ? 40.483 -45.021 -7.342 1.00 12.87 273 ALA A C 1
ATOM 2070 O O . ALA A 1 259 ? 39.389 -44.495 -7.121 1.00 12.69 273 ALA A O 1
ATOM 2072 N N . PHE A 1 260 ? 41.070 -45.027 -8.538 1.00 13.11 274 PHE A N 1
ATOM 2073 C CA . PHE A 1 260 ? 40.471 -44.422 -9.726 1.00 13.62 274 PHE A CA 1
ATOM 2074 C C . PHE A 1 260 ? 40.035 -45.524 -10.686 1.00 14.03 274 PHE A C 1
ATOM 2075 O O . PHE A 1 260 ? 40.794 -46.464 -10.938 1.00 14.07 274 PHE A O 1
ATOM 2083 N N . ASN A 1 261 ? 38.823 -45.409 -11.226 1.00 14.54 275 ASN A N 1
ATOM 2084 C CA . ASN A 1 261 ? 38.349 -46.370 -12.223 1.00 15.05 275 ASN A CA 1
ATOM 2085 C C . ASN A 1 261 ? 38.873 -46.055 -13.629 1.00 15.47 275 ASN A C 1
ATOM 2086 O O . ASN A 1 261 ? 39.698 -45.153 -13.801 1.00 15.43 275 ASN A O 1
ATOM 2091 N N . GLN A 1 262 ? 38.390 -46.798 -14.624 1.00 16.13 276 GLN A N 1
ATOM 2092 C CA . GLN A 1 262 ? 38.832 -46.639 -16.014 1.00 16.74 276 GLN A CA 1
ATOM 2093 C C . GLN A 1 262 ? 38.532 -45.253 -16.598 1.00 16.77 276 GLN A C 1
ATOM 2094 O O . GLN A 1 262 ? 39.212 -44.808 -17.524 1.00 17.02 276 GLN A O 1
ATOM 2100 N N . ASP A 1 263 ? 37.522 -44.581 -16.047 1.00 16.83 277 ASP A N 1
ATOM 2101 C CA . ASP A 1 263 ? 37.137 -43.237 -16.485 1.00 16.81 277 ASP A CA 1
ATOM 2102 C C . ASP A 1 263 ? 37.869 -42.128 -15.722 1.00 16.44 277 ASP A C 1
ATOM 2103 O O . ASP A 1 263 ? 37.721 -40.944 -16.040 1.00 16.52 277 ASP A O 1
ATOM 2108 N N . GLY A 1 264 ? 38.657 -42.515 -14.722 1.00 15.99 278 GLY A N 1
ATOM 2109 C CA . GLY A 1 264 ? 39.407 -41.558 -13.909 1.00 15.44 278 GLY A CA 1
ATOM 2110 C C . GLY A 1 264 ? 38.620 -41.040 -12.722 1.00 15.07 278 GLY A C 1
ATOM 2111 O O . GLY A 1 264 ? 38.990 -40.036 -12.110 1.00 15.16 278 GLY A O 1
ATOM 2112 N N . VAL A 1 265 ? 37.532 -41.735 -12.401 1.00 14.61 279 VAL A N 1
ATOM 2113 C CA . VAL A 1 265 ? 36.637 -41.351 -11.316 1.00 14.16 279 VAL A CA 1
ATOM 2114 C C . VAL A 1 265 ? 37.056 -42.051 -10.023 1.00 13.70 279 VAL A C 1
ATOM 2115 O O . VAL A 1 265 ? 37.318 -43.255 -10.019 1.00 13.74 279 VAL A O 1
ATOM 2119 N N . ILE A 1 266 ? 37.129 -41.283 -8.936 1.00 13.12 280 ILE A N 1
ATOM 2120 C CA . ILE A 1 266 ? 37.450 -41.826 -7.616 1.00 12.66 280 ILE A CA 1
ATOM 2121 C C . ILE A 1 266 ? 36.245 -42.593 -7.071 1.00 12.20 280 ILE A C 1
ATOM 2122 O O . ILE A 1 266 ? 35.153 -42.035 -6.941 1.00 12.14 280 ILE A O 1
ATOM 2127 N N . PHE A 1 267 ? 36.450 -43.874 -6.767 1.00 11.73 281 PHE A N 1
ATOM 2128 C CA . PHE A 1 267 ? 35.373 -44.732 -6.273 1.00 11.32 281 PHE A CA 1
ATOM 2129 C C . PHE A 1 267 ? 35.652 -45.314 -4.887 1.00 11.08 281 PHE A C 1
ATOM 2130 O O . PHE A 1 267 ? 34.744 -45.825 -4.232 1.00 11.08 281 PHE A O 1
ATOM 2138 N N . ASN A 1 268 ? 36.908 -45.239 -4.453 1.00 10.78 282 ASN A N 1
ATOM 2139 C CA . ASN A 1 268 ? 37.304 -45.730 -3.136 1.00 10.48 282 ASN A CA 1
ATOM 2140 C C . ASN A 1 268 ? 38.397 -44.865 -2.522 1.00 10.22 282 ASN A C 1
ATOM 2141 O O . ASN A 1 268 ? 39.266 -44.351 -3.231 1.00 10.00 282 ASN A O 1
ATOM 2146 N N . ALA A 1 269 ? 38.334 -44.695 -1.204 1.00 9.99 283 ALA A N 1
ATOM 2147 C CA . ALA A 1 269 ? 39.358 -43.960 -0.466 1.00 9.78 283 ALA A CA 1
ATOM 2148 C C . ALA A 1 269 ? 39.616 -44.567 0.907 1.00 9.70 283 ALA A C 1
ATOM 2149 O O . ALA A 1 269 ? 38.694 -45.047 1.570 1.00 9.77 283 ALA A O 1
ATOM 2151 N N . VAL A 1 270 ? 40.881 -44.543 1.316 1.00 9.63 284 VAL A N 1
ATOM 2152 C CA . VAL A 1 270 ? 41.297 -45.021 2.630 1.00 9.62 284 VAL A CA 1
ATOM 2153 C C . VAL A 1 270 ? 42.112 -43.930 3.323 1.00 9.79 284 VAL A C 1
ATOM 2154 O O . VAL A 1 270 ? 43.116 -43.455 2.781 1.00 9.67 284 VAL A O 1
ATOM 2158 N N . ASP A 1 271 ? 41.657 -43.523 4.507 1.00 9.92 285 ASP A N 1
ATOM 2159 C CA . ASP A 1 271 ? 42.421 -42.630 5.373 1.00 10.20 285 ASP A CA 1
ATOM 2160 C C . ASP A 1 271 ? 43.440 -43.486 6.117 1.00 10.43 285 ASP A C 1
ATOM 2161 O O . ASP A 1 271 ? 43.147 -44.041 7.178 1.00 10.38 285 ASP A O 1
ATOM 2166 N N . CYS A 1 272 ? 44.638 -43.575 5.545 1.00 10.80 286 CYS A N 1
ATOM 2167 C CA . CYS A 1 272 ? 45.660 -44.533 5.975 1.00 11.35 286 CYS A CA 1
ATOM 2168 C C . CYS A 1 272 ? 45.870 -44.611 7.484 1.00 11.35 286 CYS A C 1
ATOM 2169 O O . CYS A 1 272 ? 45.908 -45.704 8.046 1.00 11.36 286 CYS A O 1
ATOM 2172 N N . LYS A 1 273 ? 45.975 -43.456 8.134 1.00 11.47 287 LYS A N 1
ATOM 2173 C CA . LYS A 1 273 ? 46.340 -43.402 9.548 1.00 11.69 287 LYS A CA 1
ATOM 2174 C C . LYS A 1 273 ? 45.152 -43.242 10.507 1.00 11.65 287 LYS A C 1
ATOM 2175 O O . LYS A 1 273 ? 45.346 -42.951 11.689 1.00 11.70 287 LYS A O 1
ATOM 2181 N N . SER A 1 274 ? 43.934 -43.449 10.005 1.00 11.61 288 SER A N 1
ATOM 2182 C CA . SER A 1 274 ? 42.718 -43.272 10.811 1.00 11.61 288 SER A CA 1
ATOM 2183 C C . SER A 1 274 ? 42.514 -44.378 11.848 1.00 11.70 288 SER A C 1
ATOM 2184 O O . SER A 1 274 ? 41.965 -44.132 12.923 1.00 11.47 288 SER A O 1
ATOM 2187 N N . ASP A 1 275 ? 42.931 -45.592 11.496 1.00 11.97 289 ASP A N 1
ATOM 2188 C CA . ASP A 1 275 ? 42.941 -46.743 12.404 1.00 12.27 289 ASP A CA 1
ATOM 2189 C C . ASP A 1 275 ? 43.881 -47.819 11.852 1.00 12.47 289 ASP A C 1
ATOM 2190 O O . ASP A 1 275 ? 44.444 -47.648 10.769 1.00 12.45 289 ASP A O 1
ATOM 2195 N N . PHE A 1 276 ? 44.047 -48.918 12.584 1.00 12.74 290 PHE A N 1
ATOM 2196 C CA . PHE A 1 276 ? 44.998 -49.955 12.182 1.00 13.09 290 PHE A CA 1
ATOM 2197 C C . PHE A 1 276 ? 44.569 -50.773 10.963 1.00 13.42 290 PHE A C 1
ATOM 2198 O O . PHE A 1 276 ? 45.419 -51.214 10.190 1.00 13.39 290 PHE A O 1
ATOM 2206 N N . MET A 1 277 ? 43.262 -50.966 10.788 1.00 13.86 291 MET A N 1
ATOM 2207 C CA . MET A 1 277 ? 42.743 -51.6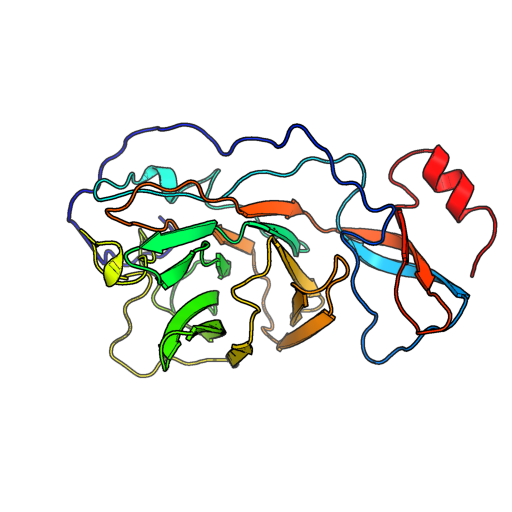67 9.610 1.00 14.34 291 MET A CA 1
ATOM 2208 C C . MET A 1 277 ? 43.016 -50.881 8.327 1.00 14.11 291 MET A C 1
ATOM 2209 O O . MET A 1 277 ? 43.288 -51.468 7.278 1.00 14.11 291 MET A O 1
ATOM 2214 N N . SER A 1 278 ? 42.951 -49.554 8.423 1.00 14.02 292 SER A N 1
ATOM 2215 C CA . SER A 1 278 ? 43.296 -48.678 7.305 1.00 13.92 292 SER A CA 1
ATOM 2216 C C . SER A 1 278 ? 44.798 -48.685 7.027 1.00 14.03 292 SER A C 1
ATOM 2217 O O . SER A 1 278 ? 45.215 -48.638 5.869 1.00 13.93 292 SER A O 1
ATOM 2220 N N . GLU A 1 279 ? 45.603 -48.747 8.090 1.00 14.14 293 GLU A N 1
ATOM 2221 C CA . GLU A 1 279 ? 47.063 -48.799 7.962 1.00 14.44 293 GLU A CA 1
ATOM 2222 C C . GLU A 1 279 ? 47.525 -50.057 7.228 1.00 14.67 293 GLU A C 1
ATOM 2223 O O . GLU A 1 279 ? 48.457 -50.003 6.424 1.00 14.78 293 GLU A O 1
ATOM 2229 N N . ILE A 1 280 ? 46.859 -51.176 7.508 1.00 15.03 294 ILE A N 1
ATOM 2230 C CA . ILE A 1 280 ? 47.104 -52.445 6.815 1.00 15.47 294 ILE A CA 1
ATOM 2231 C C . ILE A 1 280 ? 46.834 -52.310 5.311 1.00 15.88 294 ILE A C 1
ATOM 2232 O O . ILE A 1 280 ? 47.648 -52.740 4.489 1.00 15.80 294 ILE A O 1
ATOM 2237 N N . LYS A 1 281 ? 45.701 -51.697 4.967 1.00 16.39 295 LYS A N 1
ATOM 2238 C CA . LYS A 1 281 ? 45.307 -51.481 3.571 1.00 16.97 295 LYS A CA 1
ATOM 2239 C C . LYS A 1 281 ? 46.322 -50.649 2.788 1.00 17.34 295 LYS A C 1
ATOM 2240 O O . LYS A 1 281 ? 46.618 -50.951 1.630 1.00 17.42 295 LYS A O 1
ATOM 2246 N N . CYS A 1 282 ? 46.850 -49.607 3.425 1.00 17.82 296 CYS A N 1
ATOM 2247 C CA . CYS A 1 282 ? 47.814 -48.714 2.782 1.00 18.31 296 CYS A CA 1
ATOM 2248 C C . CYS A 1 282 ? 49.217 -49.315 2.703 1.00 19.24 296 CYS A C 1
ATOM 2249 O O . CYS A 1 282 ? 49.948 -49.061 1.743 1.00 19.31 296 CYS A O 1
ATOM 2252 N N . LYS A 1 283 ? 49.585 -50.112 3.706 1.00 20.38 297 LYS A N 1
ATOM 2253 C CA . LYS A 1 283 ? 50.888 -50.779 3.730 1.00 21.61 297 LYS A CA 1
ATOM 2254 C C . LYS A 1 283 ? 50.985 -51.871 2.661 1.00 22.41 297 LYS A C 1
ATOM 2255 O O . LYS A 1 283 ? 52.078 -52.173 2.176 1.00 22.54 297 LYS A O 1
ATOM 2261 N N . THR A 1 284 ? 49.842 -52.452 2.297 1.00 23.49 298 THR A N 1
ATOM 2262 C CA . THR A 1 284 ? 49.779 -53.450 1.227 1.00 24.62 298 THR A CA 1
ATOM 2263 C C . THR A 1 284 ? 49.954 -52.773 -0.141 1.00 25.33 298 THR A C 1
ATOM 2264 O O . THR A 1 284 ? 48.998 -52.614 -0.908 1.00 25.57 298 THR A O 1
ATOM 2268 N N . HIS A 1 285 ? 51.196 -52.368 -0.413 1.00 26.22 299 HIS A N 1
ATOM 2269 C CA . HIS A 1 285 ? 51.613 -51.725 -1.668 1.00 26.98 299 HIS A CA 1
ATOM 2270 C C . HIS A 1 285 ? 50.688 -50.596 -2.163 1.00 27.40 299 HIS A C 1
ATOM 2271 O O . HIS A 1 285 ? 50.343 -49.692 -1.395 1.00 27.56 299 HIS A O 1
ATOM 2278 N N . HIS A 1 286 ? 50.295 -50.674 -3.437 1.00 27.95 300 HIS A N 1
ATOM 2279 C CA . HIS A 1 286 ? 49.514 -49.642 -4.137 1.00 28.40 300 HIS A CA 1
ATOM 2280 C C . HIS A 1 286 ? 50.197 -48.270 -4.149 1.00 28.68 300 HIS A C 1
ATOM 2281 O O . HIS A 1 286 ? 49.966 -47.439 -3.267 1.00 28.75 300 HIS A O 1
ATOM 2288 N N . HIS A 1 287 ? 51.036 -48.058 -5.166 1.00 29.02 301 HIS A N 1
ATOM 2289 C CA . HIS A 1 287 ? 51.823 -46.826 -5.349 1.00 29.27 301 HIS A CA 1
ATOM 2290 C C . HIS A 1 287 ? 52.713 -46.499 -4.144 1.00 29.36 301 HIS A C 1
ATOM 2291 O O . HIS A 1 287 ? 53.791 -47.074 -3.990 1.00 29.43 301 HIS A O 1
#

Secondary structure (DSSP, 8-state):
--SSB----TTEE-----PPPBPSSPP--TTSTT-BPPTT----SEEEEEEEEE--TT---EE---EESS-EEGGGGSTTTSEE-SSEEEEEEE-EEEEETTEEEEE---EEEESS-STTS-EEEEEEEEEESSSSEEEEEEEEEE---EEEEEEEE--GGG--SS--EEE---SPPPEEEEEEEE--TT-SEEEEEEEEETTEEEEEEESSSSSBEEEEEEE-SS---EEEEPPEE-SS-----EEEEEEEEEEEEEEE-TTS-EEEEEETTSSHHHHHHHHS---

Radius of gyration: 19.5 Å; Cα contacts (8 Å, |Δi|>4): 757; chains: 1; bounding box: 49×56×41 Å

B-factor: mean 14.55, std 4.66, range [5.3, 44.83]

Sequence (287 aa):
VIGDLKCTTVSINDVDTGAPSISTDTVDVTNGLGTYYVLDRVYLNTTLLLNGYYPTSGSTYRNMALKGTLLLSRLWFKPPFLSDFINGIFAKVKNTKVIKKGVMYSEFPAITIGSTFVNTSYSVVVQPHTTNLDNKLQGLLEISVCQYTMCEYPHTICHPKLGNKRVELWHWDTGVVSCLYKRNFTYDVNADYLYFHFYQEGGTFYAYFTDTGVVTKFLFNVYLGTVLSHYYVLPLTCSSAMTLEYWVTPLTSKQYLLAFNQDGVIFNAVDCKSDFMSEIKCKTHHH

Nearest PDB structures (foldseek):
  4h14-assembly1_A  TM=1.003E+00  e=5.097E-56  Bovine coronavirus
  6jhy-assembly1_A  TM=9.820E-01  e=4.794E-49  Dromedary camel coronavirus HKU23
  6nzk-assembly1_B  TM=9.918E-01  e=1.898E-47  Human coronavirus OC43
  6qfy-assembly2_B  TM=9.912E-01  e=3.393E-46  Porcine hemagglutinating encephalomyelitis virus
  7sbw-assembly1_A  TM=9.538E-01  e=2.208E-44  Human coronavirus OC43

Foldseek 3Di:
DQFDAAPDDFQEAADDPDDFDKDPDWDDCFFNFFAAADPPDFDAQAKDKDKDWGFFTPHIWTFLEAEAAGHDYLVNLDPPQWDWAAFWKKKKWFFWWDDDPLAIFTDAWKKKWAARLALVTWIWIWDKDWDQDPRHIWIKIKIWIWSFNFHSQAAAEGDPVQAHPDHHGGTDDPDDIDTQDIDIDTDDSPAGIKIWIWGDDPQKIWIWIDRPDNHTYGDDMTHRVDDITIMHTHYYHGPHDDDTGMIMGGIDIFIKMFGAYRRRDTGGMARCVSDVVSVVVPVPDGD

CATH classification: 2.60.120.960

Solvent-accessible surface area: 13654 Å² total; per-residue (Å²): 71,10,1,97,68,120,33,19,113,92,34,34,34,79,78,113,88,38,79,17,65,97,28,145,107,71,4,84,5,82,84,0,27,0,0,15,45,40,72,144,156,121,54,101,108,58,40,12,34,32,108,8,35,1,0,46,31,49,35,70,14,63,25,2,15,18,45,10,60,56,116,2,6,92,51,27,0,87,96,62,13,29,11,94,2,115,50,2,5,0,0,59,0,52,5,8,80,28,129,78,190,74,27,42,6,5,12,6,3,1,2,0,1,0,35,84,4,42,62,118,22,54,0,0,4,6,12,25,66,35,64,53,102,148,136,136,12,65,7,70,0,65,0,6,0,1,53,22,20,1,0,26,13,0,2,7,48,2,32,105,126,10,24,48,132,19,107,76,26,21,50,144,44,124,57,159,38,53,42,80,47,140,128,65,17,110,12,64,16,91,9,96,74,0,21,4,0,0,10,20,87,75,22,24,0,36,0,5,16,12,21,127,39,45,13,0,126,56,35,7,58,13,152,25,44,92,114,6,42,55,6,1,2,0,0,3,1,0,56,34,99,26,92,9,37,4,38,7,0,88,2,62,79,30,62,0,14,0,10,6,52,145,120,11,67,6,113,48,2,14,2,1,131,31,81,166,127,18,58,104,107,11,184,90,148,81,142

Organism: NCBI:txid11128